Protein AF-A0A3N5Q385-F1 (afdb_monomer)

Secondary structure (DSSP, 8-state):
--PPP---TTHHHHHHHHHHTT-HHHHHHHHHHHHHH-TT-HHHHHHHHHHHHHTT-HHHHHHHHHHHHHH-TT-HHHHHHHHHHHHH-TTHHHHHHHH--S----TTTTTTS-----------------------------S------GGG---STT----------SS---------PPPPPPPP----------PPPP--------HHHHHHHHHHT---HHHHHTSPPPPPTTSGGGG----HHHHHHHHHTT-HHHHHHHHHHHHHH-GGGHHHHHHHHHHHHHHHHHH-

pLDDT: mean 70.04, std 22.21, range [28.84, 96.44]

Structure (mmCIF, N/CA/C/O backbone):
data_AF-A0A3N5Q385-F1
#
_entry.id   AF-A0A3N5Q385-F1
#
loop_
_atom_site.group_PDB
_atom_site.id
_atom_site.type_symbol
_atom_site.label_atom_id
_atom_site.label_alt_id
_atom_site.label_comp_id
_atom_site.label_asym_id
_atom_site.label_entity_id
_atom_site.label_seq_id
_atom_site.pdbx_PDB_ins_code
_atom_site.Cartn_x
_atom_site.Cartn_y
_atom_site.Cartn_z
_atom_site.occupancy
_atom_site.B_iso_or_equiv
_atom_site.auth_seq_id
_atom_site.auth_comp_id
_atom_site.auth_asym_id
_atom_site.auth_atom_id
_atom_site.pdbx_PDB_model_num
ATOM 1 N N . MET A 1 1 ? 23.473 4.553 -39.371 1.00 34.94 1 MET A N 1
ATOM 2 C CA . MET A 1 1 ? 22.610 3.530 -38.744 1.00 34.94 1 MET A CA 1
ATOM 3 C C . MET A 1 1 ? 22.702 3.732 -37.240 1.00 34.94 1 MET A C 1
ATOM 5 O O . MET A 1 1 ? 23.690 3.318 -36.652 1.00 34.94 1 MET A O 1
ATOM 9 N N . ASN A 1 2 ? 21.762 4.471 -36.642 1.00 37.88 2 ASN A N 1
ATOM 10 C CA . ASN A 1 2 ? 21.739 4.663 -35.189 1.00 37.88 2 ASN A CA 1
ATOM 11 C C . ASN A 1 2 ? 21.227 3.372 -34.554 1.00 37.88 2 ASN A C 1
ATOM 13 O O . ASN A 1 2 ? 20.078 2.996 -34.775 1.00 37.88 2 ASN A O 1
ATOM 17 N N . ALA A 1 3 ? 22.099 2.673 -33.830 1.00 41.62 3 ALA A N 1
ATOM 18 C CA . ALA A 1 3 ? 21.702 1.543 -33.008 1.00 41.62 3 ALA A CA 1
ATOM 19 C C . ALA A 1 3 ? 20.692 2.046 -31.969 1.00 41.62 3 ALA A C 1
ATOM 21 O O . ALA A 1 3 ? 20.988 2.989 -31.234 1.00 41.62 3 ALA A O 1
ATOM 22 N N . ALA A 1 4 ? 19.493 1.458 -31.946 1.00 50.66 4 ALA A N 1
ATOM 23 C CA . ALA A 1 4 ? 18.538 1.709 -30.876 1.00 50.66 4 ALA A CA 1
ATOM 24 C C . ALA A 1 4 ? 19.233 1.399 -29.539 1.00 50.66 4 ALA A C 1
ATOM 26 O O . ALA A 1 4 ? 19.932 0.380 -29.458 1.00 50.66 4 ALA A O 1
ATOM 27 N N . PRO A 1 5 ? 19.117 2.269 -28.522 1.00 57.09 5 PRO A N 1
ATOM 28 C CA . PRO A 1 5 ? 19.752 2.017 -27.242 1.00 57.09 5 PRO A CA 1
ATOM 29 C C . PRO A 1 5 ? 19.211 0.694 -26.707 1.00 57.09 5 PRO A C 1
ATOM 31 O O . PRO A 1 5 ? 18.005 0.513 -26.562 1.00 57.09 5 PRO A O 1
ATOM 34 N N . VAL A 1 6 ? 20.103 -0.267 -26.464 1.00 68.50 6 VAL A N 1
ATOM 35 C CA . VAL A 1 6 ? 19.713 -1.525 -25.831 1.00 68.50 6 VAL A CA 1
ATOM 36 C C . VAL A 1 6 ? 19.344 -1.174 -24.402 1.00 68.50 6 VAL A C 1
ATOM 38 O O . VAL A 1 6 ? 20.214 -0.976 -23.554 1.00 68.50 6 VAL A O 1
ATOM 41 N N . VAL A 1 7 ? 18.04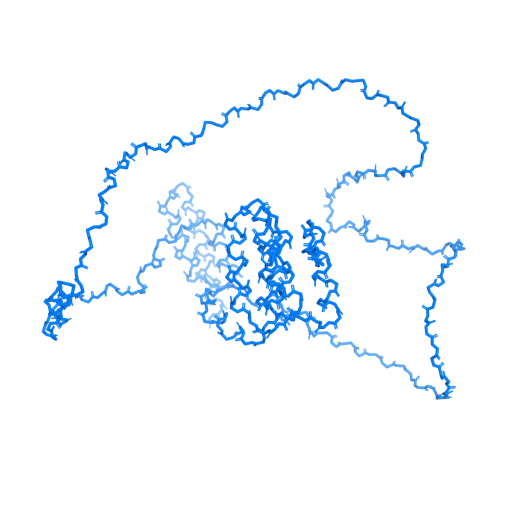7 -1.041 -24.148 1.00 76.44 7 VAL A N 1
ATOM 42 C CA . VAL A 1 7 ? 17.543 -0.824 -22.802 1.00 76.44 7 VAL A CA 1
ATOM 43 C C . VAL A 1 7 ? 17.891 -2.076 -22.013 1.00 76.44 7 VAL A C 1
ATOM 45 O O . VAL A 1 7 ? 17.489 -3.173 -22.377 1.00 76.44 7 VAL A O 1
ATOM 48 N N . THR A 1 8 ? 18.699 -1.929 -20.970 1.00 81.56 8 THR A N 1
ATOM 49 C CA . THR A 1 8 ? 19.065 -2.992 -20.027 1.00 81.56 8 THR A CA 1
ATOM 50 C C . THR A 1 8 ? 18.377 -2.725 -18.693 1.00 81.56 8 THR A C 1
ATOM 52 O O . THR A 1 8 ? 18.104 -1.565 -18.405 1.00 81.56 8 THR A O 1
ATOM 55 N N . PRO A 1 9 ? 18.152 -3.715 -17.804 1.00 84.69 9 PRO A N 1
ATOM 56 C CA . PRO A 1 9 ? 17.464 -3.506 -16.515 1.00 84.69 9 PRO A CA 1
ATOM 57 C C . PRO A 1 9 ? 18.065 -2.410 -15.605 1.00 84.69 9 PRO A C 1
ATOM 59 O O . PRO A 1 9 ? 17.424 -1.942 -14.662 1.00 84.69 9 PRO A O 1
ATOM 62 N N . SE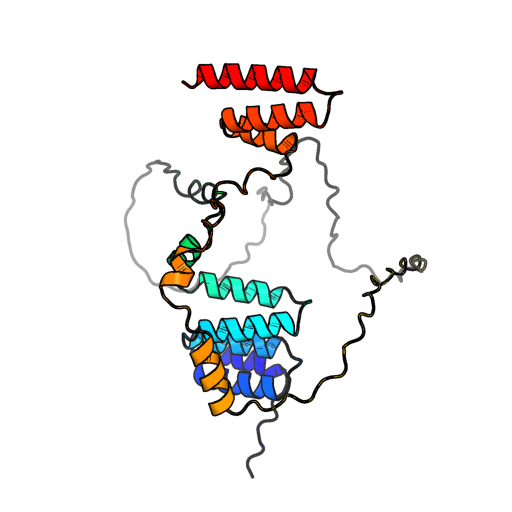R A 1 10 ? 19.285 -1.948 -15.898 1.00 87.81 10 SER A N 1
ATOM 63 C CA . SER A 1 10 ? 19.892 -0.752 -15.304 1.00 87.81 10 SER A CA 1
ATOM 64 C C . SER A 1 10 ? 19.162 0.559 -15.624 1.00 87.81 10 SER A C 1
ATOM 66 O O . SER A 1 10 ? 19.405 1.542 -14.922 1.00 87.81 10 SER A O 1
ATOM 68 N N . PHE A 1 11 ? 18.259 0.580 -16.613 1.00 93.06 11 PHE A N 1
ATOM 69 C CA . PHE A 1 11 ? 17.482 1.756 -17.017 1.00 93.06 11 PHE A CA 1
ATOM 70 C C . PHE A 1 11 ? 16.737 2.384 -15.837 1.00 93.06 11 PHE A C 1
ATOM 72 O O . PHE A 1 11 ? 16.651 3.600 -15.749 1.00 93.06 11 PHE A O 1
ATOM 79 N N . ALA A 1 12 ? 16.254 1.580 -14.881 1.00 92.75 12 ALA A N 1
ATOM 80 C CA . ALA A 1 12 ? 15.559 2.108 -13.708 1.00 92.75 12 ALA A CA 1
ATOM 81 C C . ALA A 1 12 ? 16.478 2.983 -12.844 1.00 92.75 12 ALA A C 1
ATOM 83 O O . ALA A 1 12 ? 16.057 4.017 -12.336 1.00 92.75 12 ALA A O 1
ATOM 84 N N . ARG A 1 13 ? 17.759 2.612 -12.711 1.00 93.56 13 ARG A N 1
ATOM 85 C CA . ARG A 1 13 ? 18.741 3.419 -11.973 1.00 93.56 13 ARG A CA 1
ATOM 86 C C . ARG A 1 13 ? 19.060 4.713 -12.716 1.00 93.56 13 ARG A C 1
ATOM 88 O O . ARG A 1 13 ? 19.235 5.750 -12.088 1.00 93.56 13 ARG A O 1
ATOM 95 N N . GLU A 1 14 ? 19.151 4.640 -14.038 1.00 94.31 14 GLU A N 1
ATOM 96 C CA . GLU A 1 14 ? 19.393 5.803 -14.887 1.00 94.31 14 GLU A CA 1
ATOM 97 C C . GLU A 1 14 ? 18.207 6.775 -14.873 1.00 94.31 14 GLU A C 1
ATOM 99 O O . GLU A 1 14 ? 18.408 7.966 -14.654 1.00 94.31 14 GLU A O 1
ATOM 104 N N . ALA A 1 15 ? 16.976 6.271 -14.970 1.00 94.00 15 ALA A N 1
ATOM 105 C CA . ALA A 1 15 ? 15.759 7.065 -14.829 1.00 94.00 15 ALA A CA 1
ATOM 106 C C . ALA A 1 15 ? 15.712 7.781 -13.469 1.00 94.00 15 ALA A C 1
ATOM 108 O O . ALA A 1 15 ? 15.475 8.984 -13.411 1.00 94.00 15 ALA A O 1
ATOM 109 N N . LEU A 1 16 ? 16.043 7.090 -12.372 1.00 93.50 16 LEU A N 1
ATOM 110 C CA . LEU A 1 16 ? 16.150 7.719 -11.050 1.00 93.50 16 LEU A CA 1
ATOM 111 C C . LEU A 1 16 ? 17.264 8.782 -10.985 1.00 93.50 16 LEU A C 1
ATOM 113 O O . LEU A 1 16 ? 17.095 9.811 -10.332 1.00 93.50 16 LEU A O 1
ATOM 117 N N . ALA A 1 17 ? 18.390 8.572 -11.674 1.00 94.50 17 ALA A N 1
ATOM 118 C CA . ALA A 1 17 ? 19.459 9.567 -11.755 1.00 94.50 17 ALA A CA 1
ATOM 119 C C . ALA A 1 17 ? 19.027 10.822 -12.534 1.00 94.50 17 ALA A C 1
ATOM 121 O O . ALA A 1 17 ? 19.396 11.932 -12.147 1.00 94.50 17 ALA A O 1
ATOM 122 N N . LEU A 1 18 ? 18.228 10.662 -13.594 1.00 94.75 18 LEU A N 1
ATOM 123 C CA . LEU A 1 18 ? 17.618 11.768 -14.338 1.00 94.75 18 LEU A CA 1
ATOM 124 C C . LEU A 1 18 ? 16.618 12.544 -13.467 1.00 94.75 18 LEU A C 1
ATOM 126 O O . LEU A 1 18 ? 16.656 13.775 -13.448 1.00 94.75 18 LEU A O 1
ATOM 130 N N . LEU A 1 19 ? 15.807 11.849 -12.661 1.00 93.81 19 LEU A N 1
ATOM 131 C CA . LEU A 1 19 ? 14.906 12.488 -11.695 1.00 93.81 19 LEU A CA 1
ATOM 132 C C . LEU A 1 19 ? 15.661 13.293 -10.633 1.00 93.81 19 LEU A C 1
ATOM 134 O O . LEU A 1 19 ? 15.267 14.414 -10.326 1.00 93.81 19 LEU A O 1
ATOM 138 N N . GLY A 1 20 ? 16.794 12.787 -10.137 1.00 91.88 20 GLY A N 1
ATOM 139 C CA . GLY A 1 20 ? 17.665 13.532 -9.219 1.00 91.88 20 GLY A CA 1
ATOM 140 C C . GLY A 1 20 ? 18.251 14.820 -9.816 1.00 91.88 20 GLY A C 1
ATOM 141 O O . GLY A 1 20 ? 18.657 15.710 -9.075 1.00 91.88 20 GLY A O 1
ATOM 142 N N . ARG A 1 21 ? 18.268 14.941 -11.150 1.00 95.06 21 ARG A N 1
ATOM 143 C CA . ARG A 1 21 ? 18.680 16.146 -11.890 1.00 95.06 21 ARG A CA 1
ATOM 144 C C . ARG A 1 21 ? 17.499 17.048 -12.274 1.00 95.06 21 ARG A C 1
ATOM 146 O O . ARG A 1 21 ? 17.706 18.038 -12.967 1.00 95.06 21 ARG A O 1
ATOM 153 N N . GLY A 1 22 ? 16.274 16.700 -11.872 1.00 92.94 22 GLY A N 1
ATOM 154 C CA . GLY A 1 22 ? 15.046 17.411 -12.246 1.00 92.94 22 GLY A CA 1
ATOM 155 C C . GLY A 1 22 ? 14.575 17.151 -13.682 1.00 92.94 22 GLY A C 1
ATOM 156 O O . GLY A 1 22 ? 13.664 17.817 -14.161 1.00 92.94 22 GLY A O 1
ATOM 157 N N . GLN A 1 23 ? 15.173 16.189 -14.388 1.00 94.62 23 GLN A N 1
ATOM 158 C CA . GLN A 1 23 ? 14.836 15.868 -15.774 1.00 94.62 23 GLN A CA 1
ATOM 159 C C . GLN A 1 23 ? 13.740 14.792 -15.822 1.00 94.62 23 GLN A C 1
ATOM 161 O O . GLN A 1 23 ? 14.008 13.627 -16.113 1.00 94.62 23 GLN A O 1
ATOM 166 N N . ALA A 1 24 ? 12.503 15.181 -15.507 1.00 93.56 24 ALA A N 1
ATOM 167 C CA . ALA A 1 24 ? 11.389 14.243 -15.353 1.00 93.56 24 ALA A CA 1
ATOM 168 C C . ALA A 1 24 ? 10.867 13.656 -16.679 1.00 93.56 24 ALA A C 1
ATOM 170 O O . ALA A 1 24 ? 10.622 12.455 -16.756 1.00 93.56 24 ALA A O 1
ATOM 171 N N . GLU A 1 25 ? 10.788 14.457 -17.742 1.00 95.00 25 GLU A N 1
ATOM 172 C CA . GLU A 1 25 ? 10.374 14.009 -19.084 1.00 95.00 25 GLU A CA 1
ATOM 173 C C . GLU A 1 25 ? 11.255 12.887 -19.676 1.00 95.00 25 GLU A C 1
ATOM 175 O O . GLU A 1 25 ? 10.736 11.821 -20.019 1.00 95.00 25 GLU A O 1
ATOM 180 N N . PRO A 1 26 ? 12.594 13.033 -19.767 1.00 94.69 26 PRO A N 1
ATOM 181 C CA . PRO A 1 26 ? 13.432 11.955 -20.292 1.00 94.69 26 PRO A CA 1
ATOM 182 C C . PRO A 1 26 ? 13.459 10.736 -19.360 1.00 94.69 26 PRO A C 1
ATOM 184 O O . PRO A 1 26 ? 13.561 9.607 -19.838 1.00 94.69 26 PRO A O 1
ATOM 187 N N . ALA A 1 27 ? 13.318 10.934 -18.042 1.00 94.50 27 ALA A N 1
ATOM 188 C CA . ALA A 1 27 ? 13.176 9.827 -17.101 1.00 94.50 27 ALA A CA 1
ATOM 189 C C . ALA A 1 27 ? 11.897 9.017 -17.365 1.00 94.50 27 ALA A C 1
ATOM 191 O O . ALA A 1 27 ? 11.942 7.786 -17.331 1.00 94.50 27 ALA A O 1
ATOM 192 N N . LEU A 1 28 ? 10.783 9.692 -17.672 1.00 95.44 28 LEU A N 1
ATOM 193 C CA . LEU A 1 28 ? 9.514 9.058 -18.022 1.00 95.44 28 LEU A CA 1
ATOM 194 C C . LEU A 1 28 ? 9.650 8.216 -19.292 1.00 95.44 28 LEU A C 1
ATOM 196 O O . LEU A 1 28 ? 9.249 7.053 -19.298 1.00 95.44 28 LEU A O 1
ATOM 200 N N . GLN A 1 29 ? 10.242 8.780 -20.347 1.00 94.50 29 GLN A N 1
ATOM 201 C CA . GLN A 1 29 ? 10.435 8.082 -21.621 1.00 94.50 29 GLN A CA 1
ATOM 202 C C . GLN A 1 29 ? 11.278 6.815 -21.442 1.00 94.50 29 GLN A C 1
ATOM 204 O O . GLN A 1 29 ? 10.856 5.732 -21.851 1.00 94.50 29 GLN A O 1
ATOM 209 N N . LEU A 1 30 ? 12.415 6.937 -20.750 1.00 93.88 30 LEU A N 1
ATOM 210 C CA . LEU A 1 30 ? 13.314 5.818 -20.477 1.00 93.88 30 LEU A CA 1
ATOM 211 C C . LEU A 1 30 ? 12.640 4.740 -19.614 1.00 93.88 30 LEU A C 1
ATOM 213 O O . LEU A 1 30 ? 12.763 3.545 -19.891 1.00 93.88 30 LEU A O 1
ATOM 217 N N . ALA A 1 31 ? 11.903 5.144 -18.576 1.00 94.19 31 ALA A N 1
ATOM 218 C CA . ALA A 1 31 ? 11.187 4.210 -17.714 1.00 94.19 31 ALA A CA 1
ATOM 219 C C . ALA A 1 31 ? 10.042 3.505 -18.458 1.00 94.19 31 ALA A C 1
ATOM 221 O O . ALA A 1 31 ? 9.857 2.299 -18.293 1.00 94.19 31 ALA A O 1
ATOM 222 N N . ALA A 1 32 ? 9.301 4.219 -19.309 1.00 94.81 32 ALA A N 1
ATOM 223 C CA . ALA A 1 32 ? 8.201 3.662 -20.090 1.00 94.81 32 ALA A CA 1
ATOM 224 C C . ALA A 1 32 ? 8.702 2.664 -21.144 1.00 94.81 32 ALA A C 1
ATOM 226 O O . ALA A 1 32 ? 8.120 1.590 -21.307 1.00 94.81 32 ALA A O 1
ATOM 227 N N . GLU A 1 33 ? 9.794 2.984 -21.839 1.00 94.56 33 GLU A N 1
ATOM 228 C CA . GLU A 1 33 ? 10.449 2.066 -22.773 1.00 94.56 33 GLU A CA 1
ATOM 229 C C . GLU A 1 33 ? 11.002 0.829 -22.049 1.00 94.56 33 GLU A C 1
ATOM 231 O O . GLU A 1 33 ? 10.801 -0.308 -22.489 1.00 94.56 33 GLU A O 1
ATOM 236 N N . GLY A 1 34 ? 11.620 1.029 -20.885 1.00 93.25 34 GLY A N 1
ATOM 237 C CA . GLY A 1 34 ? 12.146 -0.059 -20.072 1.00 93.25 34 GLY A CA 1
ATOM 238 C C . GLY A 1 34 ? 11.071 -0.982 -19.506 1.00 93.25 34 GLY A C 1
ATOM 239 O O . GLY A 1 34 ? 11.271 -2.193 -19.492 1.00 93.25 34 GLY A O 1
ATOM 240 N N . VAL A 1 35 ? 9.904 -0.465 -19.114 1.00 93.88 35 VAL A N 1
ATOM 241 C CA . VAL A 1 35 ? 8.763 -1.285 -18.662 1.00 93.88 35 VAL A CA 1
ATOM 242 C C . VAL A 1 35 ? 8.141 -2.067 -19.821 1.00 93.88 35 VAL A C 1
ATOM 244 O O . VAL A 1 35 ? 7.772 -3.228 -19.640 1.00 93.88 35 VAL A O 1
ATOM 247 N N . LYS A 1 36 ? 8.071 -1.479 -21.025 1.00 94.00 36 LYS A N 1
ATOM 248 C CA . LYS A 1 36 ? 7.635 -2.192 -22.240 1.00 94.00 36 LYS A CA 1
ATOM 249 C C . LYS A 1 36 ? 8.577 -3.346 -22.586 1.00 94.00 36 LYS A C 1
ATOM 251 O O . LYS A 1 36 ? 8.112 -4.424 -22.946 1.00 94.00 36 LYS A O 1
ATOM 256 N N . THR A 1 37 ? 9.883 -3.123 -22.449 1.00 92.94 37 THR A N 1
ATOM 257 C CA . THR A 1 37 ? 10.923 -4.111 -22.777 1.00 92.94 37 THR A CA 1
ATOM 258 C C . THR A 1 37 ? 11.081 -5.171 -21.682 1.00 92.94 37 THR A C 1
ATOM 260 O O . THR A 1 37 ? 11.287 -6.346 -21.982 1.00 92.94 37 THR A O 1
ATOM 263 N N . TYR A 1 38 ? 10.908 -4.792 -20.410 1.00 91.75 38 TYR A N 1
ATOM 264 C CA . TYR A 1 38 ? 11.002 -5.676 -19.243 1.00 91.75 38 TYR A CA 1
ATOM 265 C C . TYR A 1 38 ? 9.749 -5.610 -18.354 1.00 91.75 38 TYR A C 1
ATOM 267 O O . TYR A 1 38 ? 9.800 -5.087 -17.234 1.00 91.75 38 TYR A O 1
ATOM 275 N N . PRO A 1 39 ? 8.623 -6.219 -18.775 1.00 92.38 39 PRO A N 1
ATOM 276 C CA . PRO A 1 39 ? 7.371 -6.160 -18.018 1.00 92.38 39 PRO A CA 1
ATOM 277 C C . PRO A 1 39 ? 7.419 -6.848 -16.649 1.00 92.38 39 PRO A C 1
ATOM 279 O O . PRO A 1 39 ? 6.538 -6.612 -15.823 1.00 92.38 39 PRO A O 1
ATOM 282 N N . SER A 1 40 ? 8.410 -7.711 -16.409 1.00 90.69 40 SER A N 1
ATOM 283 C CA . SER A 1 40 ? 8.631 -8.433 -15.150 1.00 90.69 40 SER A CA 1
ATOM 284 C C . SER A 1 40 ? 9.569 -7.706 -14.182 1.00 90.69 40 SER A C 1
ATOM 286 O O . SER A 1 40 ? 9.860 -8.224 -13.104 1.00 90.69 40 SER A O 1
ATOM 288 N N . TYR A 1 41 ? 10.053 -6.513 -14.532 1.00 92.38 41 TYR A N 1
ATOM 289 C CA . TYR A 1 41 ? 11.021 -5.798 -13.715 1.00 92.38 41 TYR A CA 1
ATOM 290 C C . TYR A 1 41 ? 10.362 -4.734 -12.835 1.00 92.38 41 TYR A C 1
ATOM 292 O O . TYR A 1 41 ? 10.034 -3.639 -13.289 1.00 92.38 41 TYR A O 1
ATOM 300 N N . LEU A 1 42 ? 10.224 -5.041 -11.542 1.00 92.81 42 LEU A N 1
ATOM 301 C CA . LEU A 1 42 ? 9.589 -4.167 -10.550 1.00 92.81 42 LEU A CA 1
ATOM 302 C C . LEU A 1 42 ? 10.216 -2.764 -10.482 1.00 92.81 42 LEU A C 1
ATOM 304 O O . LEU A 1 42 ? 9.496 -1.770 -10.401 1.00 92.81 42 LEU A O 1
ATOM 308 N N . GLY A 1 43 ? 11.549 -2.675 -10.547 1.00 92.00 43 GLY A N 1
ATOM 309 C CA . GLY A 1 43 ? 12.264 -1.396 -10.493 1.00 92.00 43 GLY A CA 1
ATOM 310 C C . GLY A 1 43 ? 11.856 -0.434 -11.613 1.00 92.00 43 GLY A C 1
ATOM 311 O O . GLY A 1 43 ? 11.837 0.775 -11.398 1.00 92.00 43 GLY A O 1
ATOM 312 N N . GLY A 1 44 ? 11.452 -0.966 -12.770 1.00 93.94 44 GLY A N 1
ATOM 313 C CA . GLY A 1 44 ? 10.926 -0.176 -13.881 1.00 93.94 44 GLY A CA 1
ATOM 314 C C . GLY A 1 44 ? 9.611 0.520 -13.546 1.00 93.94 44 GLY A C 1
ATOM 315 O O . GLY A 1 44 ? 9.471 1.710 -13.802 1.00 93.94 44 GLY A O 1
ATOM 316 N N . TYR A 1 45 ? 8.675 -0.191 -12.912 1.00 95.50 45 TYR A N 1
ATOM 317 C CA . TYR A 1 45 ? 7.383 0.381 -12.518 1.00 95.50 45 TYR A CA 1
ATOM 318 C C . TYR A 1 45 ? 7.531 1.432 -11.418 1.00 95.50 45 TYR A C 1
ATOM 320 O O . TYR A 1 45 ? 6.830 2.439 -11.440 1.00 95.50 45 TYR A O 1
ATOM 328 N N . ILE A 1 46 ? 8.460 1.224 -10.478 1.00 94.56 46 ILE A N 1
ATOM 329 C CA . ILE A 1 46 ? 8.759 2.214 -9.433 1.00 94.56 46 ILE A CA 1
ATOM 330 C C . ILE A 1 46 ? 9.342 3.483 -10.064 1.00 94.56 46 ILE A C 1
ATOM 332 O O . ILE A 1 46 ? 8.843 4.571 -9.799 1.00 94.56 46 ILE A O 1
ATOM 336 N N . ALA A 1 47 ? 10.340 3.347 -10.944 1.00 94.75 47 ALA A N 1
ATOM 337 C CA . ALA A 1 47 ? 10.929 4.488 -11.643 1.00 94.75 47 ALA A CA 1
ATOM 338 C C . ALA A 1 47 ? 9.905 5.226 -12.528 1.00 94.75 47 ALA A C 1
ATOM 340 O O . ALA A 1 47 ? 9.919 6.452 -12.586 1.00 94.75 47 ALA A O 1
ATOM 341 N N . LEU A 1 48 ? 8.991 4.492 -13.173 1.00 95.69 48 LEU A N 1
ATOM 342 C CA . LEU A 1 48 ? 7.918 5.066 -13.986 1.00 95.69 48 LEU A CA 1
ATOM 343 C C . LEU A 1 48 ? 6.916 5.860 -13.136 1.00 95.69 48 LEU A C 1
ATOM 345 O O . LEU A 1 48 ? 6.566 6.983 -13.489 1.00 95.69 48 LEU A O 1
ATOM 349 N N . ALA A 1 49 ? 6.478 5.302 -12.005 1.00 95.62 49 ALA A N 1
ATOM 350 C CA . ALA A 1 49 ? 5.588 5.995 -11.076 1.00 95.62 49 ALA A CA 1
ATOM 351 C C . ALA A 1 49 ? 6.242 7.256 -10.491 1.00 95.62 49 ALA A C 1
ATOM 353 O O . ALA A 1 49 ? 5.596 8.297 -10.388 1.00 95.62 49 ALA A O 1
ATOM 354 N N . ASP A 1 50 ? 7.531 7.185 -10.159 1.00 93.88 50 ASP A N 1
ATOM 355 C CA . ASP A 1 50 ? 8.295 8.326 -9.657 1.00 93.88 50 ASP A CA 1
ATOM 356 C C . ASP A 1 50 ? 8.446 9.432 -10.708 1.00 93.88 50 ASP A C 1
ATOM 358 O O . ASP A 1 50 ? 8.376 10.613 -10.369 1.00 93.88 50 ASP A O 1
ATOM 362 N N . ALA A 1 51 ? 8.597 9.065 -11.983 1.00 95.44 51 ALA A N 1
ATOM 363 C CA . ALA A 1 51 ? 8.649 10.025 -13.079 1.00 95.44 51 ALA A CA 1
ATOM 364 C C . ALA A 1 51 ? 7.307 10.742 -13.286 1.00 95.44 51 ALA A C 1
ATOM 366 O O . ALA A 1 51 ? 7.286 11.968 -13.384 1.00 95.44 51 ALA A O 1
ATOM 367 N N . TYR A 1 52 ? 6.183 10.014 -13.259 1.00 95.38 52 TYR A N 1
ATOM 368 C CA . TYR A 1 52 ? 4.849 10.628 -13.294 1.00 95.38 52 TYR A CA 1
ATOM 369 C C . TYR A 1 52 ? 4.604 11.552 -12.098 1.00 95.38 52 TYR A C 1
ATOM 371 O O . TYR A 1 52 ? 4.107 12.666 -12.266 1.00 95.38 52 TYR A O 1
ATOM 379 N N . ALA A 1 53 ? 5.009 11.133 -10.898 1.00 93.44 53 ALA A N 1
ATOM 380 C CA . ALA A 1 53 ? 4.891 11.959 -9.703 1.00 93.44 53 ALA A CA 1
ATOM 381 C C . ALA A 1 53 ? 5.728 13.246 -9.801 1.00 93.44 53 ALA A C 1
ATOM 383 O O . ALA A 1 53 ? 5.256 14.308 -9.400 1.00 93.44 53 ALA A O 1
ATOM 384 N N . ALA A 1 54 ? 6.936 13.174 -10.370 1.00 92.25 54 ALA A N 1
ATOM 385 C CA . ALA A 1 54 ? 7.797 14.338 -10.580 1.00 92.25 54 ALA A CA 1
ATOM 386 C C . ALA A 1 54 ? 7.220 15.345 -11.592 1.00 92.25 54 ALA A C 1
ATOM 388 O O . ALA A 1 54 ? 7.484 16.539 -11.472 1.00 92.25 54 ALA A O 1
ATOM 389 N N . LEU A 1 55 ? 6.409 14.883 -12.549 1.00 92.56 55 LEU A N 1
ATOM 390 C CA . LEU A 1 55 ? 5.668 15.735 -13.489 1.00 92.56 55 LEU A CA 1
ATOM 391 C C . LEU A 1 55 ? 4.368 16.309 -12.895 1.00 92.56 55 LEU A C 1
ATOM 393 O O . LEU A 1 55 ? 3.697 17.109 -13.540 1.00 92.56 55 LEU A O 1
ATOM 397 N N . GLY A 1 56 ? 3.997 15.916 -11.673 1.00 90.44 56 GLY A N 1
ATOM 398 C CA . GLY A 1 56 ? 2.742 16.316 -11.031 1.00 90.44 56 GLY A CA 1
ATOM 399 C C . GLY A 1 56 ? 1.537 15.447 -11.406 1.00 90.44 56 GLY A C 1
ATOM 400 O O . GLY A 1 56 ? 0.445 15.667 -10.888 1.00 90.44 56 GLY A O 1
ATOM 401 N N . HIS A 1 57 ? 1.725 14.419 -12.237 1.00 93.25 57 HIS A N 1
ATOM 402 C CA . HIS A 1 57 ? 0.699 13.440 -12.606 1.00 93.25 57 HIS A CA 1
ATOM 403 C C . HIS A 1 57 ? 0.572 12.353 -11.528 1.00 93.25 57 HIS A C 1
ATOM 405 O O . HIS A 1 57 ? 0.922 11.185 -11.711 1.00 93.25 57 HIS A O 1
ATOM 411 N N . THR A 1 58 ? 0.108 12.751 -10.345 1.00 90.25 58 THR A N 1
ATOM 412 C CA . THR A 1 58 ? 0.032 11.875 -9.167 1.00 90.25 58 THR A CA 1
ATOM 413 C C . THR A 1 58 ? -0.993 10.755 -9.324 1.00 90.25 58 THR A C 1
ATOM 415 O O . THR A 1 58 ? -0.757 9.645 -8.840 1.00 90.25 58 THR A O 1
ATOM 418 N N . ASP A 1 59 ? -2.089 11.005 -10.037 1.00 90.31 59 ASP A N 1
ATOM 419 C CA . ASP A 1 59 ? -3.107 9.994 -10.327 1.00 90.31 59 ASP A CA 1
ATOM 420 C C . ASP A 1 59 ? -2.526 8.864 -11.185 1.00 90.31 59 ASP A C 1
ATOM 422 O O . ASP A 1 59 ? -2.612 7.693 -10.801 1.00 90.31 59 ASP A O 1
ATOM 426 N N . ASP A 1 60 ? -1.821 9.204 -12.265 1.00 93.94 60 ASP A N 1
ATOM 427 C CA . ASP A 1 60 ? -1.156 8.229 -13.137 1.00 93.94 60 ASP A CA 1
ATOM 428 C C . ASP A 1 60 ? -0.097 7.426 -12.377 1.00 93.94 60 ASP A C 1
ATOM 430 O O . ASP A 1 60 ? -0.058 6.195 -12.462 1.00 93.94 60 ASP A O 1
ATOM 434 N N . ALA A 1 61 ? 0.699 8.088 -11.530 1.00 94.69 61 ALA A N 1
ATOM 435 C CA . ALA A 1 61 ? 1.659 7.409 -10.664 1.00 94.69 61 ALA A CA 1
ATOM 436 C C . ALA A 1 61 ? 0.982 6.364 -9.756 1.00 94.69 61 ALA A C 1
ATOM 438 O O . ALA A 1 61 ? 1.503 5.259 -9.568 1.00 94.69 61 ALA A O 1
ATOM 439 N N . THR A 1 62 ? -0.206 6.664 -9.218 1.00 93.06 62 THR A N 1
ATOM 440 C CA . THR A 1 62 ? -0.947 5.705 -8.384 1.00 93.06 62 THR A CA 1
ATOM 441 C C . THR A 1 62 ? -1.499 4.530 -9.185 1.00 93.06 62 THR A C 1
ATOM 443 O O . THR A 1 62 ? -1.499 3.406 -8.676 1.00 93.06 62 THR A O 1
ATOM 446 N N . ILE A 1 63 ? -1.929 4.754 -10.432 1.00 94.81 63 ILE A N 1
ATOM 447 C CA . ILE A 1 63 ? -2.394 3.696 -11.336 1.00 94.81 63 ILE A CA 1
ATOM 448 C C . ILE A 1 63 ? -1.255 2.713 -11.603 1.00 94.81 63 ILE A C 1
ATOM 450 O O . ILE A 1 63 ? -1.436 1.509 -11.404 1.00 94.81 63 ILE A O 1
ATOM 454 N N . ILE A 1 64 ? -0.069 3.222 -11.950 1.00 95.25 64 ILE A N 1
ATOM 455 C CA . ILE A 1 64 ? 1.117 2.396 -12.207 1.00 95.25 64 ILE A CA 1
ATOM 456 C C . ILE A 1 64 ? 1.519 1.592 -10.963 1.00 95.25 64 ILE A C 1
ATOM 458 O O . ILE A 1 64 ? 1.832 0.406 -11.069 1.00 95.25 64 ILE A O 1
ATOM 462 N N . LEU A 1 65 ? 1.456 2.181 -9.765 1.00 93.69 65 LEU A N 1
ATOM 463 C CA . LEU A 1 65 ? 1.756 1.452 -8.525 1.00 93.69 65 LEU A CA 1
ATOM 464 C C . LEU A 1 65 ? 0.709 0.385 -8.190 1.00 93.69 65 LEU A C 1
ATOM 466 O O . LEU A 1 65 ? 1.073 -0.699 -7.742 1.00 93.69 65 LEU A O 1
ATOM 470 N N . ASN A 1 66 ? -0.578 0.648 -8.425 1.00 93.25 66 ASN A N 1
ATOM 471 C CA . ASN A 1 66 ? -1.622 -0.365 -8.242 1.00 93.25 66 ASN A CA 1
ATOM 472 C C . ASN A 1 66 ? -1.451 -1.522 -9.238 1.00 93.25 66 ASN A C 1
ATOM 474 O O . ASN A 1 66 ? -1.693 -2.680 -8.898 1.00 93.25 66 ASN A O 1
ATOM 478 N N . GLU A 1 67 ? -1.021 -1.228 -10.465 1.00 93.06 67 GLU A N 1
ATOM 479 C CA . GLU A 1 67 ? -0.674 -2.257 -11.439 1.00 93.06 67 GLU A CA 1
ATOM 480 C C . GLU A 1 67 ? 0.543 -3.074 -10.981 1.00 93.06 67 GLU A C 1
ATOM 482 O O . GLU A 1 67 ? 0.506 -4.307 -11.008 1.00 93.06 67 GLU A O 1
ATOM 487 N N . ALA A 1 68 ? 1.592 -2.408 -10.495 1.00 93.81 68 ALA A N 1
ATOM 488 C CA . ALA A 1 68 ? 2.773 -3.066 -9.954 1.00 93.81 68 ALA A CA 1
ATOM 489 C C . ALA A 1 68 ? 2.430 -3.964 -8.755 1.00 93.81 68 ALA A C 1
ATOM 491 O O . ALA A 1 68 ? 2.931 -5.077 -8.674 1.00 93.81 68 ALA A O 1
ATOM 492 N N . GLU A 1 69 ? 1.528 -3.547 -7.865 1.00 92.38 69 GLU A N 1
ATOM 493 C CA . GLU A 1 69 ? 1.080 -4.349 -6.716 1.00 92.38 69 GLU A CA 1
ATOM 494 C C . GLU A 1 69 ? 0.375 -5.640 -7.167 1.00 92.38 69 GLU A C 1
ATOM 496 O O . GLU A 1 69 ? 0.615 -6.712 -6.612 1.00 92.38 69 GLU A O 1
ATOM 501 N N . ARG A 1 70 ? -0.434 -5.567 -8.233 1.00 91.38 70 ARG A N 1
ATOM 502 C CA . ARG A 1 70 ? -1.087 -6.747 -8.827 1.00 91.38 70 ARG A CA 1
ATOM 503 C C . ARG A 1 70 ? -0.088 -7.700 -9.481 1.00 91.38 70 ARG A C 1
ATOM 505 O O . ARG A 1 70 ? -0.264 -8.912 -9.392 1.00 91.38 70 ARG A O 1
ATOM 512 N N . ARG A 1 71 ? 0.935 -7.164 -10.154 1.00 90.88 71 ARG A N 1
ATOM 513 C CA . ARG A 1 71 ? 1.968 -7.953 -10.849 1.00 90.88 71 ARG A CA 1
ATOM 514 C C . ARG A 1 71 ? 3.025 -8.517 -9.897 1.00 90.88 71 ARG A C 1
ATOM 516 O O . ARG A 1 71 ? 3.560 -9.592 -10.157 1.00 90.88 71 ARG A O 1
ATOM 523 N N . PHE A 1 72 ? 3.294 -7.825 -8.791 1.00 92.56 72 PHE A N 1
ATOM 524 C CA . PHE A 1 72 ? 4.345 -8.140 -7.824 1.00 92.56 72 PHE A CA 1
ATOM 525 C C . PHE A 1 72 ? 3.798 -8.234 -6.383 1.00 92.56 72 PHE A C 1
ATOM 527 O O . PHE A 1 72 ? 4.233 -7.466 -5.519 1.00 92.56 72 PHE A O 1
ATOM 534 N N . PRO A 1 73 ? 2.897 -9.192 -6.069 1.00 88.06 73 PRO A N 1
ATOM 535 C CA . PRO A 1 73 ? 2.200 -9.233 -4.775 1.00 88.06 73 PRO A CA 1
ATOM 536 C C . PRO A 1 73 ? 3.121 -9.426 -3.566 1.00 88.06 73 PRO A C 1
ATOM 538 O O . PRO A 1 73 ? 2.777 -9.071 -2.443 1.00 88.06 73 PRO A O 1
ATOM 541 N N . THR A 1 74 ? 4.299 -10.011 -3.778 1.00 88.31 74 THR A N 1
ATOM 542 C CA . THR A 1 74 ? 5.259 -10.335 -2.717 1.00 88.31 74 THR A CA 1
ATOM 543 C C . THR A 1 74 ? 6.055 -9.125 -2.232 1.00 88.31 74 THR A C 1
ATOM 545 O O . THR A 1 74 ? 6.724 -9.208 -1.205 1.00 88.31 74 THR A O 1
ATOM 548 N N . PHE A 1 75 ? 6.025 -8.005 -2.959 1.00 85.81 75 PHE A N 1
ATOM 549 C CA . PHE A 1 75 ? 6.921 -6.880 -2.717 1.00 85.81 75 PHE A CA 1
ATOM 550 C C . PHE A 1 75 ? 6.191 -5.708 -2.052 1.00 85.81 75 PHE A C 1
ATOM 552 O O . PHE A 1 75 ? 5.611 -4.844 -2.708 1.00 85.81 75 PHE A O 1
ATOM 559 N N . SER A 1 76 ? 6.308 -5.625 -0.723 1.00 83.25 76 SER A N 1
ATOM 560 C CA . SER A 1 76 ? 5.735 -4.543 0.097 1.00 83.25 76 SER A CA 1
ATOM 561 C C . SER A 1 76 ? 6.287 -3.147 -0.225 1.00 83.25 76 SER A C 1
ATOM 563 O O . SER A 1 76 ? 5.669 -2.142 0.129 1.00 83.25 76 SER A O 1
ATOM 565 N N . ILE A 1 77 ? 7.416 -3.065 -0.940 1.00 86.69 77 ILE A N 1
ATOM 566 C CA . ILE A 1 77 ? 8.013 -1.801 -1.387 1.00 86.69 77 ILE A CA 1
ATOM 567 C C . ILE A 1 77 ? 7.049 -0.977 -2.256 1.00 86.69 77 ILE A C 1
ATOM 569 O O . ILE A 1 77 ? 7.058 0.249 -2.176 1.00 86.69 77 ILE A O 1
ATOM 573 N N . VAL A 1 78 ? 6.170 -1.627 -3.029 1.00 89.25 78 VAL A N 1
ATOM 574 C CA . VAL A 1 78 ? 5.169 -0.941 -3.866 1.00 89.25 78 VAL A CA 1
ATOM 575 C C . VAL A 1 78 ? 4.124 -0.242 -2.999 1.00 89.25 78 VAL A C 1
ATOM 577 O O . VAL A 1 78 ? 3.805 0.928 -3.220 1.00 89.25 78 VAL A O 1
ATOM 580 N N . ALA A 1 79 ? 3.641 -0.932 -1.963 1.00 86.88 79 ALA A N 1
ATOM 581 C CA . ALA A 1 79 ? 2.690 -0.375 -1.009 1.00 86.88 79 ALA A CA 1
ATOM 582 C C . ALA A 1 79 ? 3.302 0.797 -0.226 1.00 86.88 79 ALA A C 1
ATOM 584 O O . ALA A 1 79 ? 2.659 1.841 -0.087 1.00 86.88 79 ALA A O 1
ATOM 585 N N . LEU A 1 80 ? 4.562 0.656 0.208 1.00 88.44 80 LEU A N 1
ATOM 586 C CA . LEU A 1 80 ? 5.309 1.728 0.868 1.00 88.44 80 LEU A CA 1
ATOM 587 C C . LEU A 1 80 ? 5.439 2.953 -0.042 1.00 88.44 80 LEU A C 1
ATOM 589 O O . LEU A 1 80 ? 5.164 4.075 0.384 1.00 88.44 80 LEU A O 1
ATOM 593 N N . ARG A 1 81 ? 5.817 2.751 -1.309 1.00 89.38 81 ARG A N 1
ATOM 594 C CA . ARG A 1 81 ? 5.991 3.860 -2.250 1.00 89.38 81 ARG A CA 1
ATOM 595 C C . ARG A 1 81 ? 4.680 4.600 -2.510 1.00 89.38 81 ARG A C 1
ATOM 597 O O . ARG A 1 81 ? 4.655 5.828 -2.501 1.00 89.38 81 ARG A O 1
ATOM 604 N N . ARG A 1 82 ? 3.568 3.871 -2.635 1.00 89.56 82 ARG A N 1
ATOM 605 C CA . ARG A 1 82 ? 2.226 4.458 -2.777 1.00 89.56 82 ARG A CA 1
ATOM 606 C C . ARG A 1 82 ? 1.838 5.309 -1.569 1.00 89.56 82 ARG A C 1
ATOM 608 O O . ARG A 1 82 ? 1.259 6.380 -1.740 1.00 89.56 82 ARG A O 1
ATOM 615 N N . GLN A 1 83 ? 2.141 4.848 -0.356 1.00 87.69 83 GLN A N 1
ATOM 616 C CA . GLN A 1 83 ? 1.878 5.620 0.859 1.00 87.69 83 GLN A CA 1
ATOM 617 C C . GLN A 1 83 ? 2.673 6.934 0.868 1.00 87.69 83 GLN A C 1
ATOM 619 O O . GLN A 1 83 ? 2.104 7.977 1.180 1.00 87.69 83 GLN A O 1
ATOM 624 N N . GLN A 1 84 ? 3.943 6.900 0.452 1.00 87.69 84 GLN A N 1
ATOM 625 C CA . GLN A 1 84 ? 4.790 8.095 0.360 1.00 87.69 84 GLN A CA 1
ATOM 626 C C . GLN A 1 84 ? 4.237 9.133 -0.628 1.00 87.69 84 GLN A C 1
ATOM 628 O O . GLN A 1 84 ? 4.182 10.319 -0.298 1.00 87.69 84 GLN A O 1
ATOM 633 N N . LEU A 1 85 ? 3.767 8.700 -1.805 1.00 84.50 85 LEU A N 1
ATOM 634 C CA . LEU A 1 85 ? 3.148 9.611 -2.777 1.00 84.50 85 LEU A CA 1
ATOM 635 C C . LEU A 1 85 ? 1.896 10.290 -2.210 1.00 84.50 85 LEU A C 1
ATOM 637 O O . LEU A 1 85 ? 1.720 11.492 -2.387 1.00 84.50 85 LEU A O 1
ATOM 641 N N . ARG A 1 86 ? 1.068 9.553 -1.460 1.00 80.81 86 ARG A N 1
ATOM 642 C CA . ARG A 1 86 ? -0.130 10.110 -0.810 1.00 80.81 86 ARG A CA 1
ATOM 643 C C . ARG A 1 86 ? 0.198 11.161 0.249 1.00 80.81 86 ARG A C 1
ATOM 645 O O . ARG A 1 86 ? -0.538 12.133 0.362 1.00 80.81 86 ARG A O 1
ATOM 652 N N . SER A 1 87 ? 1.281 10.979 1.007 1.00 72.50 87 SER A N 1
ATOM 653 C CA . SER A 1 87 ? 1.725 11.961 2.007 1.00 72.50 87 SER A CA 1
ATOM 654 C C . SER A 1 87 ? 2.394 13.200 1.405 1.00 72.50 8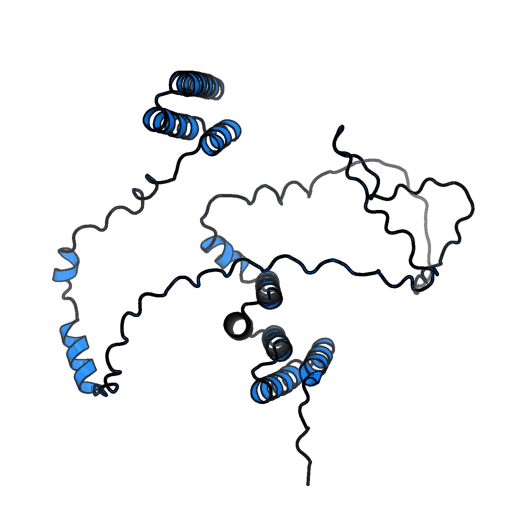7 SER A C 1
ATOM 656 O O . SER A 1 87 ? 2.451 14.231 2.063 1.00 72.50 87 SER A O 1
ATOM 658 N N . SER A 1 88 ? 2.904 13.114 0.170 1.00 65.00 88 SER A N 1
ATOM 659 C CA . SER A 1 88 ? 3.614 14.219 -0.489 1.00 65.00 88 SER A CA 1
ATOM 660 C C . SER A 1 88 ? 2.689 15.191 -1.231 1.00 65.00 88 SER A C 1
ATOM 662 O O . SER A 1 88 ? 3.132 16.277 -1.600 1.00 65.00 88 SER A O 1
ATOM 664 N N . THR A 1 89 ? 1.425 14.832 -1.473 1.00 57.72 89 THR A N 1
ATOM 665 C CA . THR A 1 89 ? 0.451 15.709 -2.140 1.00 57.72 89 THR A CA 1
ATOM 666 C C . THR A 1 89 ? -0.309 16.557 -1.111 1.00 57.72 89 THR A C 1
ATOM 668 O O . THR A 1 89 ? -1.095 15.987 -0.350 1.00 57.72 89 THR A O 1
ATOM 671 N N . PRO A 1 90 ? -0.163 17.899 -1.096 1.00 50.00 90 PRO A N 1
ATOM 672 C CA . PRO A 1 90 ? -0.849 18.765 -0.128 1.00 50.00 90 PRO A CA 1
ATOM 673 C C . PRO A 1 90 ? -2.382 18.769 -0.277 1.00 50.00 90 PRO A C 1
ATOM 675 O O . PRO A 1 90 ? -3.084 19.172 0.643 1.00 50.00 90 PRO A O 1
ATOM 678 N N . PHE A 1 91 ? -2.913 18.276 -1.401 1.00 43.56 91 PHE A N 1
ATOM 679 C CA . PHE A 1 91 ? -4.348 18.272 -1.705 1.00 43.56 91 PHE A CA 1
ATOM 680 C C . PHE A 1 91 ? -5.135 17.108 -1.064 1.00 43.56 91 PHE A C 1
ATOM 682 O O . PHE A 1 91 ? -6.361 17.121 -1.039 1.00 43.56 91 PHE A O 1
ATOM 689 N N . ASN A 1 92 ? -4.466 16.082 -0.521 1.00 46.91 92 ASN A N 1
ATOM 690 C CA . ASN A 1 92 ? -5.149 14.850 -0.093 1.00 46.91 92 ASN A CA 1
ATOM 691 C C . ASN A 1 92 ? -5.510 14.806 1.406 1.00 46.91 92 ASN A C 1
ATOM 693 O O . ASN A 1 92 ? -6.067 13.812 1.872 1.00 46.91 92 ASN A O 1
ATOM 697 N N . ASN A 1 93 ? -5.234 15.877 2.160 1.00 47.41 93 ASN A N 1
ATOM 698 C CA . ASN A 1 93 ? -5.663 15.984 3.560 1.00 47.41 93 ASN A CA 1
ATOM 699 C C . ASN A 1 93 ? -7.180 16.205 3.703 1.00 47.41 93 ASN A C 1
ATOM 701 O O . ASN A 1 93 ? -7.736 15.868 4.744 1.00 47.41 93 ASN A O 1
ATOM 705 N N . GLU A 1 94 ? -7.879 16.707 2.681 1.00 43.44 94 GLU A N 1
ATOM 706 C CA . GLU A 1 94 ? -9.346 16.839 2.715 1.00 43.44 94 GLU A CA 1
ATOM 707 C C . GLU A 1 94 ? -10.050 15.526 2.346 1.00 43.44 94 GLU A C 1
ATOM 709 O O . GLU A 1 94 ? -11.000 15.114 3.010 1.00 43.44 94 GLU A O 1
ATOM 714 N N . VAL A 1 95 ? -9.538 14.789 1.356 1.00 47.44 95 VAL A N 1
ATOM 715 C CA . VAL A 1 95 ? -10.136 13.509 0.937 1.00 47.44 95 VAL A CA 1
ATOM 716 C C . VAL A 1 95 ? -9.794 12.374 1.912 1.00 47.44 95 VAL A C 1
ATOM 718 O O . VAL A 1 95 ? -10.610 11.469 2.110 1.00 47.44 95 VAL A O 1
ATOM 721 N N . GLN A 1 96 ? -8.648 12.429 2.606 1.00 42.38 96 GLN A N 1
ATOM 722 C CA . GLN A 1 96 ? -8.394 11.533 3.742 1.00 42.38 96 GLN A CA 1
ATOM 723 C C . GLN A 1 96 ? -9.267 11.861 4.952 1.00 42.38 96 GLN A C 1
ATOM 725 O O . GLN A 1 96 ? -9.675 10.924 5.629 1.00 42.38 96 GLN A O 1
ATOM 730 N N . GLN A 1 97 ? -9.652 13.116 5.194 1.00 39.41 97 GLN A N 1
ATOM 731 C CA . GLN A 1 97 ? -10.634 13.419 6.244 1.00 39.41 97 GLN A CA 1
ATOM 732 C C . GLN A 1 97 ? -12.042 12.908 5.901 1.00 39.41 97 GLN A C 1
ATOM 734 O O . GLN A 1 97 ? -12.775 12.505 6.797 1.00 39.41 97 GLN A O 1
ATOM 739 N N . GLN A 1 98 ? -12.397 12.818 4.616 1.00 39.56 98 GLN A N 1
ATOM 740 C CA . GLN A 1 98 ? -13.698 12.280 4.195 1.00 39.56 98 GLN A CA 1
ATOM 741 C C . GLN A 1 98 ? -13.741 10.746 4.082 1.00 39.56 98 GLN A C 1
ATOM 743 O O . GLN A 1 98 ? -14.811 10.159 4.217 1.00 39.56 98 GLN A O 1
ATOM 748 N N . ARG A 1 99 ? -12.600 10.073 3.855 1.00 38.41 99 ARG A N 1
ATOM 749 C CA . ARG A 1 99 ? -12.505 8.594 3.880 1.00 38.41 99 ARG A CA 1
ATOM 750 C C . ARG A 1 99 ? -12.106 8.013 5.238 1.00 38.41 99 ARG A C 1
ATOM 752 O O . ARG A 1 99 ? -12.193 6.801 5.408 1.00 38.41 99 ARG A O 1
ATOM 759 N N . SER A 1 100 ? -11.699 8.854 6.187 1.00 32.56 100 SER A N 1
ATOM 760 C CA . SER A 1 100 ? -11.405 8.476 7.575 1.00 32.56 100 SER A CA 1
ATOM 761 C C . SER A 1 100 ? -12.553 8.867 8.502 1.00 32.56 100 SER A C 1
ATOM 763 O O . SER A 1 100 ? -12.337 9.400 9.583 1.00 32.56 100 SER A O 1
ATOM 765 N N . THR A 1 101 ? -13.793 8.585 8.109 1.00 36.84 101 THR A N 1
ATOM 766 C CA . THR A 1 101 ? -14.915 8.512 9.052 1.00 36.84 101 THR A CA 1
ATOM 767 C C . THR A 1 101 ? -15.001 7.102 9.638 1.00 36.84 101 THR A C 1
ATOM 769 O O . THR A 1 101 ? -16.018 6.426 9.590 1.00 36.84 101 THR A O 1
ATOM 772 N N . THR A 1 102 ? -13.897 6.654 10.228 1.00 39.41 102 THR A N 1
ATOM 773 C CA . THR A 1 102 ? -13.942 5.738 11.370 1.00 39.41 102 THR A CA 1
ATOM 774 C C . THR A 1 102 ? -13.356 6.514 12.542 1.00 39.41 102 THR A C 1
ATOM 776 O O . THR A 1 102 ? -12.189 6.910 12.463 1.00 39.41 102 THR A O 1
ATOM 779 N N . PRO A 1 103 ? -14.133 6.789 13.601 1.00 40.50 103 PRO A N 1
ATOM 780 C CA . PRO A 1 103 ? -13.715 7.662 14.683 1.00 40.50 103 PRO A CA 1
ATOM 781 C C . PRO A 1 103 ? -12.824 6.871 15.637 1.00 40.50 103 PRO A C 1
ATOM 783 O O . PRO A 1 103 ? -13.266 6.454 16.699 1.00 40.50 103 PRO A O 1
ATOM 786 N N . PHE A 1 104 ? -11.575 6.607 15.265 1.00 36.19 104 PHE A N 1
ATOM 787 C CA . PHE A 1 104 ? -10.581 6.230 16.260 1.00 36.19 104 PHE A CA 1
ATOM 788 C C . PHE A 1 104 ? -9.165 6.512 15.763 1.00 36.19 104 PHE A C 1
ATOM 790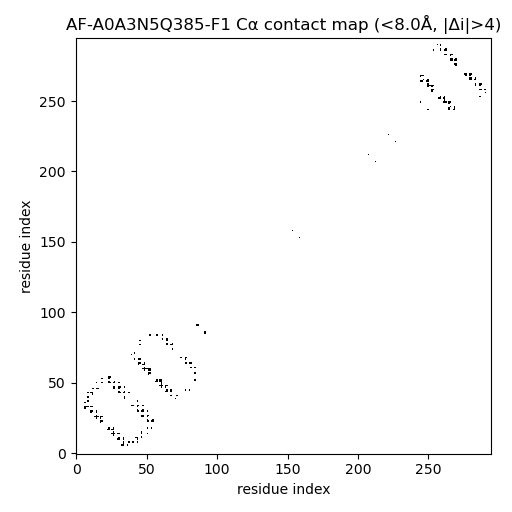 O O . PHE A 1 104 ? -8.741 5.997 14.731 1.00 36.19 104 PHE A O 1
ATOM 797 N N . ASN A 1 105 ? -8.431 7.261 16.589 1.00 40.31 105 ASN A N 1
ATOM 798 C CA . ASN A 1 105 ? -6.973 7.396 16.606 1.00 40.31 105 ASN A CA 1
ATOM 799 C C . ASN A 1 105 ? -6.342 8.591 15.861 1.00 40.31 105 ASN A C 1
ATOM 801 O O . ASN A 1 105 ? -5.492 8.410 14.993 1.00 40.31 105 ASN A O 1
ATOM 805 N N . ASN A 1 106 ? -6.686 9.817 16.278 1.00 39.91 106 ASN A N 1
ATOM 806 C CA . ASN A 1 106 ? -5.897 11.024 15.967 1.00 39.91 106 ASN A CA 1
ATOM 807 C C . ASN A 1 106 ? -5.322 11.742 17.213 1.00 39.91 106 ASN A C 1
ATOM 809 O O . ASN A 1 106 ? -4.623 12.744 17.080 1.00 39.91 106 ASN A O 1
ATOM 813 N N . GLU A 1 107 ? -5.548 11.229 18.428 1.00 38.19 107 GLU A N 1
ATOM 814 C CA . GLU A 1 107 ? -5.093 11.890 19.668 1.00 38.19 107 GLU A CA 1
ATOM 815 C C . GLU A 1 107 ? -3.625 11.617 20.038 1.00 38.19 107 GLU A C 1
ATOM 817 O O . GLU A 1 107 ? -3.033 12.371 20.807 1.00 38.19 107 GLU A O 1
ATOM 822 N N . VAL A 1 108 ? -2.976 10.602 19.460 1.00 45.31 108 VAL A N 1
ATOM 823 C CA . VAL A 1 108 ? -1.608 10.220 19.872 1.00 45.31 108 VAL A CA 1
ATOM 824 C C . VAL A 1 108 ? -0.510 11.073 19.209 1.00 45.31 108 VAL A C 1
ATOM 826 O O . VAL A 1 108 ? 0.638 11.058 19.654 1.00 45.31 108 VAL A O 1
ATOM 829 N N . GLN A 1 109 ? -0.827 11.872 18.182 1.00 36.91 109 GLN A N 1
ATOM 830 C CA . GLN A 1 109 ? 0.188 12.649 17.450 1.00 36.91 109 GLN A CA 1
ATOM 831 C C . GLN A 1 109 ? 0.278 14.135 17.818 1.00 36.91 109 GLN A C 1
ATOM 833 O O . GLN A 1 109 ? 1.312 14.740 17.548 1.00 36.91 109 GLN A O 1
ATOM 838 N N . GLN A 1 110 ? -0.717 14.713 18.499 1.00 39.28 110 GLN A N 1
ATOM 839 C CA . GLN A 1 110 ? -0.697 16.147 18.836 1.00 39.28 110 GLN A CA 1
ATOM 840 C C . GLN A 1 110 ? -0.073 16.47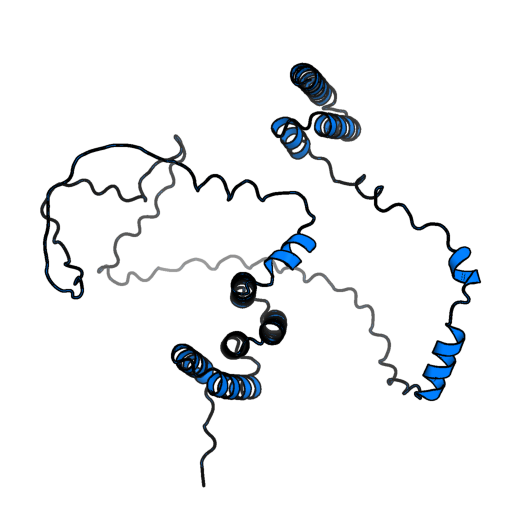0 20.206 1.00 39.28 110 GLN A C 1
ATOM 842 O O . GLN A 1 110 ? 0.321 17.607 20.440 1.00 39.28 110 GLN A O 1
ATOM 847 N N . GLN A 1 111 ? 0.124 15.489 21.095 1.00 35.38 111 GLN A N 1
ATOM 848 C CA . GLN A 1 111 ? 0.685 15.747 22.434 1.00 35.38 111 GLN A CA 1
ATOM 849 C C . GLN A 1 111 ? 2.224 15.819 22.499 1.00 35.38 111 GLN A C 1
ATOM 851 O O . GLN A 1 111 ? 2.779 16.110 23.555 1.00 35.38 111 GLN A O 1
ATOM 856 N N . ARG A 1 112 ? 2.952 15.590 21.395 1.00 35.31 112 ARG A N 1
ATOM 857 C CA . ARG A 1 112 ? 4.431 15.682 21.381 1.00 35.31 112 ARG A CA 1
ATOM 858 C C . ARG A 1 112 ? 4.986 17.074 21.062 1.00 35.31 112 ARG A C 1
ATOM 860 O O . ARG A 1 112 ? 6.202 17.227 20.983 1.00 35.31 112 ARG A O 1
ATOM 867 N N . SER A 1 113 ? 4.134 18.087 20.927 1.00 33.16 113 SER A N 1
ATOM 868 C CA . SER A 1 113 ? 4.544 19.428 20.495 1.00 33.16 113 SER A CA 1
ATOM 869 C C . SER A 1 113 ? 4.192 20.522 21.499 1.00 33.16 113 SER A C 1
ATOM 871 O O . SER A 1 113 ? 3.771 21.599 21.106 1.00 33.16 113 SER A O 1
ATOM 873 N N . SER A 1 114 ? 4.383 20.288 22.797 1.00 37.94 114 SER A N 1
ATOM 874 C CA . SER A 1 114 ? 4.431 21.393 23.762 1.00 37.94 114 SER A CA 1
ATOM 875 C C . SER A 1 114 ? 5.067 20.958 25.076 1.00 37.94 114 SER A C 1
ATOM 877 O O . SER A 1 114 ? 4.400 20.476 25.989 1.00 37.94 114 SER A O 1
ATOM 879 N N . THR A 1 115 ? 6.368 21.182 25.214 1.00 33.19 115 THR A N 1
ATOM 880 C CA . THR A 1 115 ? 6.944 21.421 26.538 1.00 33.19 115 THR A CA 1
ATOM 881 C C . THR A 1 115 ? 7.886 22.603 26.408 1.00 33.19 115 THR A C 1
ATOM 883 O O . THR A 1 115 ? 9.015 22.478 25.943 1.00 33.19 115 THR A O 1
ATOM 886 N N . GLN A 1 116 ? 7.358 23.779 26.748 1.00 37.12 116 GLN A N 1
ATOM 887 C CA . GLN A 1 116 ? 8.169 24.947 27.043 1.00 37.12 116 GLN A CA 1
ATOM 888 C C . GLN A 1 116 ? 8.996 24.629 28.290 1.00 37.12 116 GLN A C 1
ATOM 890 O O . GLN A 1 116 ? 8.423 24.270 29.316 1.00 37.12 116 GLN A O 1
ATOM 895 N N . LEU A 1 117 ? 10.318 24.774 28.217 1.00 29.27 117 LEU A N 1
ATOM 896 C CA . LEU A 1 117 ? 11.150 24.920 29.405 1.00 29.27 117 LEU A CA 1
ATOM 897 C C . LEU A 1 117 ? 11.929 26.225 29.302 1.00 29.27 117 LEU A C 1
ATOM 899 O O . LEU A 1 117 ? 12.826 26.398 28.483 1.00 29.27 117 LEU A O 1
ATOM 903 N N . HIS A 1 118 ? 11.497 27.137 30.160 1.00 32.06 118 HIS A N 1
ATOM 904 C CA . HIS A 1 118 ? 12.163 28.351 30.580 1.00 32.06 118 HIS A CA 1
ATOM 905 C C . HIS A 1 118 ? 13.452 27.970 31.327 1.00 32.06 118 HIS A C 1
ATOM 907 O O . HIS A 1 118 ? 13.394 27.141 32.233 1.00 32.06 118 HIS A O 1
ATOM 913 N N . ASN A 1 119 ? 14.595 28.548 30.952 1.00 32.28 119 ASN A N 1
ATOM 914 C CA . ASN A 1 119 ? 15.695 28.825 31.880 1.00 32.28 119 ASN A CA 1
ATOM 915 C C . ASN A 1 119 ? 16.703 29.795 31.243 1.00 32.28 119 ASN A C 1
ATOM 917 O O . ASN A 1 119 ? 17.396 29.476 30.279 1.00 32.28 119 ASN A O 1
ATOM 921 N N . GLU A 1 120 ? 16.733 30.989 31.822 1.00 32.06 120 GLU A N 1
ATOM 922 C CA . GLU A 1 120 ? 17.638 32.117 31.598 1.00 32.06 120 GLU A CA 1
ATOM 923 C C . GLU A 1 120 ? 19.102 31.783 31.931 1.00 32.06 120 GLU A C 1
ATOM 925 O O . GLU A 1 120 ? 19.339 31.285 33.027 1.00 32.06 120 GLU A O 1
ATOM 930 N N . VAL A 1 121 ? 20.071 32.152 31.071 1.00 31.58 121 VAL A N 1
ATOM 931 C CA . VAL A 1 121 ? 21.468 32.545 31.420 1.00 31.58 121 VAL A CA 1
ATOM 932 C C . VAL A 1 121 ? 22.031 33.451 30.284 1.00 31.58 121 VAL A C 1
ATOM 934 O O . VAL A 1 121 ? 21.740 33.182 29.117 1.00 31.58 121 VAL A O 1
ATOM 937 N N . PRO A 1 122 ? 22.795 34.536 30.572 1.00 32.62 122 PRO A N 1
ATOM 938 C CA . PRO A 1 122 ? 22.783 35.774 29.783 1.00 32.62 122 PRO A CA 1
ATOM 939 C C . PRO A 1 122 ? 23.841 35.912 28.672 1.00 32.62 122 PRO A C 1
ATOM 941 O O . PRO A 1 122 ? 24.833 35.189 28.591 1.00 32.62 122 PRO A O 1
ATOM 944 N N . GLN A 1 123 ? 23.602 36.931 27.840 1.00 34.41 123 GLN A N 1
ATOM 945 C CA . GLN A 1 123 ? 24.360 37.339 26.659 1.00 34.41 123 GLN A CA 1
ATOM 946 C C . GLN A 1 123 ? 25.822 37.736 26.932 1.00 34.41 123 GLN A C 1
ATOM 948 O O . GLN A 1 123 ? 26.118 38.505 27.848 1.00 34.41 123 GLN A O 1
ATOM 953 N N . ARG A 1 124 ? 26.721 37.338 26.021 1.00 28.84 124 ARG A N 1
ATOM 954 C CA . ARG A 1 124 ? 27.944 38.089 25.705 1.00 28.84 124 ARG A CA 1
ATOM 955 C C . ARG A 1 124 ? 28.150 38.165 24.188 1.00 28.84 124 ARG A C 1
ATOM 957 O O . ARG A 1 124 ? 27.879 37.223 23.454 1.00 28.84 124 ARG A O 1
ATOM 964 N N . SER A 1 125 ? 28.579 39.348 23.781 1.00 32.03 125 SER A N 1
ATOM 965 C CA . SER A 1 125 ? 28.677 39.960 22.454 1.00 32.03 125 SER A CA 1
ATOM 966 C C . SER A 1 125 ? 29.638 39.305 21.438 1.00 32.03 125 SER A C 1
ATOM 968 O O . SER A 1 125 ? 30.714 38.865 21.825 1.00 32.03 125 SER A O 1
ATOM 970 N N . SER A 1 126 ? 29.199 39.342 20.166 1.00 32.66 126 SER A N 1
ATOM 971 C CA . SER A 1 126 ? 29.810 39.464 18.803 1.00 32.66 126 SER A CA 1
ATOM 972 C C . SER A 1 126 ? 31.352 39.537 18.591 1.00 32.66 126 SER A C 1
ATOM 974 O O . SER A 1 126 ? 32.045 39.851 19.554 1.00 32.66 126 SER A O 1
ATOM 976 N N . PRO A 1 127 ? 31.916 39.468 17.339 1.00 48.62 127 PRO A N 1
ATOM 977 C CA . PRO A 1 127 ? 31.336 39.194 15.993 1.00 48.62 127 PRO A CA 1
ATOM 978 C C . PRO A 1 127 ? 32.206 38.345 14.986 1.00 48.62 127 PRO A C 1
ATOM 980 O O . PRO A 1 127 ? 33.356 38.027 15.255 1.00 48.62 127 PRO A O 1
ATOM 983 N N . LEU A 1 128 ? 31.633 38.068 13.791 1.00 32.88 128 LEU A N 1
ATOM 984 C CA . LEU A 1 128 ? 32.230 37.865 12.433 1.00 32.88 128 LEU A CA 1
ATOM 985 C C . LEU A 1 128 ? 33.323 36.791 12.173 1.00 32.88 128 LEU A C 1
ATOM 987 O O . LEU A 1 128 ? 34.468 36.982 12.559 1.00 32.88 128 LEU A O 1
ATOM 991 N N . ALA A 1 129 ? 32.998 35.765 11.360 1.00 32.75 129 ALA A N 1
ATOM 992 C CA . ALA A 1 129 ? 33.751 35.336 10.154 1.00 32.75 129 ALA A CA 1
ATOM 993 C C . ALA A 1 129 ? 33.203 34.014 9.546 1.00 32.75 129 ALA A C 1
ATOM 995 O O . ALA A 1 129 ? 33.110 32.997 10.224 1.00 32.75 129 ALA A O 1
ATOM 996 N N . GLU A 1 130 ? 32.816 34.096 8.270 1.00 39.91 130 GLU A N 1
ATOM 997 C CA . GLU A 1 130 ? 32.925 33.128 7.156 1.00 39.91 130 GLU A CA 1
ATOM 998 C C . GLU A 1 130 ? 32.884 31.594 7.405 1.00 39.91 130 GLU A C 1
ATOM 1000 O O . GLU A 1 130 ? 33.719 30.997 8.078 1.00 39.91 130 GLU A O 1
ATOM 1005 N N . SER A 1 131 ? 31.935 30.925 6.734 1.00 45.97 131 SER A N 1
ATOM 1006 C CA . SER A 1 131 ? 31.864 29.465 6.494 1.00 45.97 131 SER A CA 1
ATOM 1007 C C . SER A 1 131 ? 33.118 28.936 5.763 1.00 45.97 131 SER A C 1
ATOM 1009 O O . SER A 1 131 ? 33.641 29.682 4.935 1.00 45.97 131 SER A O 1
ATOM 1011 N N . PRO A 1 132 ? 33.551 27.654 5.912 1.00 51.69 132 PRO A N 1
ATOM 1012 C CA . PRO A 1 132 ? 32.767 26.506 5.417 1.00 51.69 132 PRO A CA 1
ATOM 1013 C C . PRO A 1 132 ? 32.952 25.150 6.161 1.00 51.69 132 PRO A C 1
ATOM 1015 O O . PRO A 1 132 ? 33.891 24.941 6.916 1.00 51.69 132 PRO A O 1
ATOM 1018 N N . LEU A 1 133 ? 32.038 24.204 5.891 1.00 45.62 133 LEU A N 1
ATOM 1019 C CA . LEU A 1 133 ? 32.177 22.734 6.014 1.00 45.62 133 LEU A CA 1
ATOM 1020 C C . LEU A 1 133 ? 32.844 22.173 7.294 1.00 45.62 133 LEU A C 1
ATOM 1022 O O . LEU A 1 133 ? 34.060 22.013 7.375 1.00 45.62 133 LEU A O 1
ATOM 1026 N N . ARG A 1 134 ? 32.036 21.703 8.260 1.00 45.03 134 ARG A N 1
ATOM 1027 C CA . ARG A 1 134 ? 32.548 20.861 9.358 1.00 45.03 134 ARG A CA 1
ATOM 1028 C C . ARG A 1 134 ? 32.847 19.447 8.859 1.00 45.03 134 ARG A C 1
ATOM 1030 O O . ARG A 1 134 ? 31.975 18.585 8.807 1.00 45.03 134 ARG A O 1
ATOM 1037 N N . VAL A 1 135 ? 34.117 19.232 8.537 1.00 46.19 135 VAL A N 1
ATOM 1038 C CA . VAL A 1 135 ? 34.780 17.927 8.530 1.00 46.19 135 VAL A CA 1
ATOM 1039 C C . VAL A 1 135 ? 34.458 17.213 9.848 1.00 46.19 135 VAL A C 1
ATOM 1041 O O . VAL A 1 135 ? 34.702 17.748 10.930 1.00 46.19 135 VAL A O 1
ATOM 1044 N N . ILE A 1 136 ? 33.878 16.014 9.771 1.00 45.50 136 ILE A N 1
ATOM 1045 C CA . ILE A 1 136 ? 33.671 15.152 10.938 1.00 45.50 136 ILE A CA 1
ATOM 1046 C C . ILE A 1 136 ? 35.053 14.677 11.393 1.00 45.50 136 ILE A C 1
ATOM 1048 O O . ILE A 1 136 ? 35.642 13.776 10.800 1.00 45.50 136 ILE A O 1
ATOM 1052 N N . ASN A 1 137 ? 35.581 15.312 12.437 1.00 38.78 137 ASN A N 1
ATOM 1053 C CA . ASN A 1 137 ? 36.755 14.830 13.151 1.00 38.78 137 ASN A CA 1
ATOM 1054 C C . ASN A 1 137 ? 36.390 13.526 13.875 1.00 38.78 137 ASN A C 1
ATOM 1056 O O . ASN A 1 137 ? 35.532 13.523 14.760 1.00 38.78 137 ASN A O 1
ATOM 1060 N N . LEU A 1 138 ? 37.053 12.421 13.519 1.00 46.12 138 LEU A N 1
ATOM 1061 C CA . LEU A 1 138 ? 37.076 11.220 14.351 1.00 46.12 138 LEU A CA 1
ATOM 1062 C C . LEU A 1 138 ? 37.854 11.556 15.628 1.00 46.12 138 LEU A C 1
ATOM 1064 O O . LEU A 1 138 ? 39.082 11.500 15.653 1.00 46.12 138 LEU A O 1
ATOM 1068 N N . ALA A 1 139 ? 37.134 11.912 16.690 1.00 39.28 139 ALA A N 1
ATOM 1069 C CA . ALA A 1 139 ? 37.714 11.972 18.020 1.00 39.28 139 ALA A CA 1
ATOM 1070 C C . ALA A 1 139 ? 38.175 10.560 18.413 1.00 39.28 139 ALA A C 1
ATOM 1072 O O . ALA A 1 139 ? 37.366 9.638 18.548 1.00 39.28 139 ALA A O 1
ATOM 1073 N N . GLN A 1 140 ? 39.487 10.387 18.565 1.00 47.47 140 GLN A N 1
ATOM 1074 C CA . GLN A 1 140 ? 40.050 9.225 19.240 1.00 47.47 140 GLN A CA 1
ATOM 1075 C C . GLN A 1 140 ? 39.587 9.227 20.704 1.00 47.47 140 GLN A C 1
ATOM 1077 O O . GLN A 1 140 ? 39.625 10.282 21.342 1.00 47.47 140 GLN A O 1
ATOM 1082 N N . PRO A 1 141 ? 39.156 8.083 21.261 1.00 45.03 141 PRO A N 1
ATOM 1083 C CA . PRO A 1 141 ? 38.743 8.037 22.651 1.00 45.03 141 PRO A CA 1
ATOM 1084 C C . PRO A 1 141 ? 39.986 8.031 23.545 1.00 45.03 141 PRO A C 1
ATOM 1086 O O . PRO A 1 141 ? 40.638 7.002 23.714 1.00 45.03 141 PRO A O 1
ATOM 1089 N N . VAL A 1 142 ? 40.299 9.187 24.128 1.00 36.94 142 VAL A N 1
ATOM 1090 C CA . VAL A 1 142 ? 41.054 9.246 25.383 1.00 36.94 142 VAL A CA 1
ATOM 1091 C C . VAL A 1 142 ? 40.063 9.005 26.526 1.00 36.94 142 VAL A C 1
ATOM 1093 O O . VAL A 1 142 ? 38.891 9.366 26.434 1.00 36.94 142 VAL A O 1
ATOM 1096 N N . ALA A 1 143 ? 40.547 8.288 27.532 1.00 47.56 143 ALA A N 1
ATOM 1097 C CA . ALA A 1 143 ? 39.830 7.609 28.602 1.00 47.56 143 ALA A CA 1
ATOM 1098 C C . ALA A 1 143 ? 38.665 8.367 29.283 1.00 47.56 143 ALA A C 1
ATOM 1100 O O . ALA A 1 143 ? 38.689 9.579 29.469 1.00 47.56 143 ALA A O 1
ATOM 1101 N N . ASP A 1 144 ? 37.699 7.559 29.735 1.00 46.97 144 ASP A N 1
ATOM 1102 C CA . ASP A 1 144 ? 36.755 7.805 30.835 1.00 46.97 144 ASP A CA 1
ATOM 1103 C C . ASP A 1 144 ? 35.659 8.873 30.692 1.00 46.97 144 ASP A C 1
ATOM 1105 O O . ASP A 1 144 ? 35.420 9.688 31.580 1.00 46.97 144 ASP A O 1
ATOM 1109 N N . ALA A 1 145 ? 34.822 8.724 29.663 1.00 43.31 145 ALA A N 1
ATOM 1110 C CA . ALA A 1 145 ? 33.423 9.147 29.743 1.00 43.31 145 ALA A CA 1
ATOM 1111 C C . ALA A 1 145 ? 32.501 7.961 29.425 1.00 43.31 145 ALA A C 1
ATOM 1113 O O . ALA A 1 145 ? 32.575 7.366 28.347 1.00 43.31 145 ALA A O 1
ATOM 1114 N N . ARG A 1 146 ? 31.616 7.594 30.365 1.00 49.94 146 ARG A N 1
ATOM 1115 C CA . ARG A 1 146 ? 30.581 6.568 30.150 1.00 49.94 146 ARG A CA 1
ATOM 1116 C C . ARG A 1 146 ? 29.603 7.052 29.082 1.00 49.94 146 ARG A C 1
ATOM 1118 O O . ARG A 1 146 ? 28.614 7.711 29.377 1.00 49.94 146 ARG A O 1
ATOM 1125 N N . VAL A 1 147 ? 29.871 6.693 27.832 1.00 47.22 147 VAL A N 1
ATOM 1126 C CA . VAL A 1 147 ? 28.916 6.823 26.731 1.00 47.22 147 VAL A CA 1
ATOM 1127 C C . VAL A 1 147 ? 27.795 5.811 26.968 1.00 47.22 147 VAL A C 1
ATOM 1129 O O . VAL A 1 147 ? 27.960 4.612 26.732 1.00 47.22 147 VAL A O 1
ATOM 1132 N N . ILE A 1 148 ? 26.653 6.287 27.465 1.00 44.06 148 ILE A N 1
ATOM 1133 C CA . ILE A 1 148 ? 25.427 5.495 27.589 1.00 44.06 148 ILE A CA 1
ATOM 1134 C C . ILE A 1 148 ? 24.919 5.216 26.171 1.00 44.06 148 ILE A C 1
ATOM 1136 O O . ILE A 1 148 ? 24.308 6.067 25.529 1.00 44.06 148 ILE A O 1
ATOM 1140 N N . ARG A 1 149 ? 25.203 4.018 25.653 1.00 51.09 149 ARG A N 1
ATOM 1141 C CA . ARG A 1 149 ? 24.575 3.517 24.425 1.00 51.09 149 ARG A CA 1
ATOM 1142 C C . ARG A 1 149 ? 23.161 3.051 24.769 1.00 51.09 149 ARG A C 1
ATOM 1144 O O . ARG A 1 149 ? 22.964 2.301 25.722 1.00 51.09 149 ARG A O 1
ATOM 1151 N N . SER A 1 150 ? 22.184 3.456 23.967 1.00 49.94 150 SER A N 1
ATOM 1152 C CA . SER A 1 150 ? 20.755 3.145 24.132 1.00 49.94 150 SER A CA 1
ATOM 1153 C C . SER A 1 150 ? 20.408 1.649 24.106 1.00 49.94 150 SER A C 1
ATOM 1155 O O . SER A 1 150 ? 19.309 1.278 24.499 1.00 49.94 150 SER A O 1
ATOM 1157 N N . ALA A 1 151 ? 21.339 0.774 23.715 1.00 53.34 151 ALA A N 1
ATOM 1158 C CA . ALA A 1 151 ? 21.143 -0.677 23.715 1.00 53.34 151 ALA A CA 1
ATOM 1159 C C . ALA A 1 151 ? 21.128 -1.319 25.122 1.00 53.34 151 ALA A C 1
ATOM 1161 O O . ALA A 1 151 ? 20.863 -2.512 25.238 1.00 53.34 151 ALA A O 1
ATOM 1162 N N . SER A 1 152 ? 21.407 -0.547 26.180 1.00 51.88 152 SER A N 1
ATOM 1163 C CA . SER A 1 152 ? 21.560 -1.059 27.551 1.00 51.88 152 SER A CA 1
ATOM 1164 C C . SER A 1 152 ? 20.574 -0.463 28.566 1.00 51.88 152 SER A C 1
ATOM 1166 O O . SER A 1 152 ? 20.786 -0.616 29.769 1.00 51.88 152 SER A O 1
ATOM 1168 N N . MET A 1 153 ? 19.511 0.227 28.133 1.00 51.06 153 MET A N 1
ATOM 1169 C CA . MET A 1 153 ? 18.460 0.688 29.053 1.00 51.06 153 MET A CA 1
ATOM 1170 C C . MET A 1 153 ? 17.437 -0.424 29.315 1.00 51.06 153 MET A C 1
ATOM 1172 O O . MET A 1 153 ? 16.634 -0.776 28.454 1.00 51.06 153 MET A O 1
ATOM 1176 N N . ARG A 1 154 ? 17.460 -0.968 30.536 1.00 57.31 154 ARG A N 1
ATOM 1177 C CA . ARG A 1 154 ? 16.461 -1.911 31.058 1.00 57.31 154 ARG A CA 1
ATOM 1178 C C . ARG A 1 154 ? 15.195 -1.141 31.440 1.00 57.31 154 ARG A C 1
ATOM 1180 O O . ARG A 1 154 ? 15.109 -0.617 32.543 1.00 57.31 154 ARG A O 1
ATOM 1187 N N . LEU A 1 155 ? 14.238 -1.039 30.520 1.00 60.75 155 LEU A N 1
ATOM 1188 C CA . LEU A 1 155 ? 12.987 -0.295 30.739 1.00 60.75 155 LEU A CA 1
ATOM 1189 C C . LEU A 1 155 ? 11.959 -1.050 31.603 1.00 60.75 155 LEU A C 1
ATOM 1191 O O . LEU A 1 155 ? 11.034 -0.428 32.111 1.00 60.75 155 LEU A O 1
ATOM 1195 N N . ILE A 1 156 ? 12.104 -2.369 31.783 1.00 58.47 156 ILE A N 1
ATOM 1196 C CA . ILE A 1 156 ? 11.150 -3.205 32.528 1.00 58.47 156 ILE A CA 1
ATOM 1197 C C . ILE A 1 156 ? 11.932 -4.148 33.464 1.00 58.47 156 ILE A C 1
ATOM 1199 O O . ILE A 1 156 ? 12.716 -4.967 32.974 1.00 58.47 156 ILE A O 1
ATOM 1203 N N . PRO A 1 157 ? 11.764 -4.058 34.797 1.00 43.84 157 PRO A N 1
ATOM 1204 C CA . PRO A 1 157 ? 12.350 -5.013 35.739 1.00 43.84 157 PRO A CA 1
ATOM 1205 C C . PRO A 1 157 ? 11.820 -6.435 35.477 1.00 43.84 157 PRO A C 1
ATOM 1207 O O . PRO A 1 157 ? 10.613 -6.629 35.388 1.00 43.84 157 PRO A O 1
ATOM 1210 N N . GLY A 1 158 ? 12.710 -7.425 35.342 1.00 57.53 158 GLY A N 1
ATOM 1211 C CA . GLY A 1 158 ? 12.353 -8.839 35.112 1.00 57.53 158 GLY A CA 1
ATOM 1212 C C . GLY A 1 158 ? 12.333 -9.298 33.647 1.00 57.53 158 GLY A C 1
ATOM 1213 O O . GLY A 1 158 ? 12.119 -10.475 33.379 1.00 57.53 158 GLY A O 1
ATOM 1214 N N . LEU A 1 159 ? 12.594 -8.398 32.695 1.00 58.84 159 LEU A N 1
ATOM 1215 C CA . LEU A 1 159 ? 12.627 -8.709 31.265 1.00 58.84 159 LEU A CA 1
ATOM 1216 C C . LEU A 1 159 ? 14.077 -8.722 30.757 1.00 58.84 159 LEU A C 1
ATOM 1218 O O . LEU A 1 159 ? 14.563 -7.785 30.121 1.00 58.84 159 LEU A O 1
ATOM 1222 N N . GLU A 1 160 ? 14.808 -9.775 31.106 1.00 63.78 160 GLU A N 1
ATOM 1223 C CA . GLU A 1 160 ? 16.174 -9.996 30.643 1.00 63.78 160 GLU A CA 1
ATOM 1224 C C . GLU A 1 160 ? 16.173 -10.711 29.292 1.00 63.78 160 GLU A C 1
ATOM 1226 O O . GLU A 1 160 ? 16.133 -11.932 29.188 1.00 63.78 160 GLU A O 1
ATOM 1231 N N . TYR A 1 161 ? 16.222 -9.929 28.215 1.00 53.50 161 TYR A N 1
ATOM 1232 C CA . TYR A 1 161 ? 16.544 -10.484 26.908 1.00 53.50 161 TYR A CA 1
ATOM 1233 C C . TYR A 1 161 ? 18.030 -10.843 26.887 1.00 53.50 161 TYR A C 1
ATOM 1235 O O . TYR A 1 161 ? 18.885 -9.972 27.071 1.00 53.50 161 TYR A O 1
ATOM 1243 N N . THR A 1 162 ? 18.344 -12.119 26.647 1.00 50.75 162 THR A N 1
ATOM 1244 C CA . THR A 1 162 ? 19.693 -12.537 26.256 1.00 50.75 162 THR A CA 1
ATOM 1245 C C . THR A 1 162 ? 20.064 -11.746 25.005 1.00 50.75 162 THR A C 1
ATOM 1247 O O . THR A 1 162 ? 19.512 -11.948 23.923 1.00 50.75 162 THR A O 1
ATOM 1250 N N . THR A 1 163 ? 20.917 -10.736 25.160 1.00 52.19 163 THR A N 1
ATOM 1251 C CA . THR A 1 163 ? 21.431 -10.004 24.012 1.00 52.19 163 THR A CA 1
ATOM 1252 C C . THR A 1 163 ? 22.229 -11.014 23.204 1.00 52.19 163 THR A C 1
ATOM 1254 O O . THR A 1 163 ? 23.260 -11.509 23.657 1.00 52.19 163 THR A O 1
ATOM 1257 N N . LEU A 1 164 ? 21.721 -11.376 22.021 1.00 50.84 164 LEU A N 1
ATOM 1258 C CA . LEU A 1 164 ? 22.486 -12.129 21.036 1.00 50.84 164 LEU A CA 1
ATOM 1259 C C . LEU A 1 164 ? 23.805 -11.380 20.838 1.00 50.84 164 LEU A C 1
ATOM 1261 O O . LEU A 1 164 ? 23.845 -10.304 20.237 1.00 50.84 164 LEU A O 1
ATOM 1265 N N . ARG A 1 165 ? 24.877 -11.921 21.426 1.00 44.81 165 ARG A N 1
ATOM 1266 C CA . ARG A 1 165 ? 26.229 -11.401 21.273 1.00 44.81 165 ARG A CA 1
ATOM 1267 C C . ARG A 1 165 ? 26.587 -11.511 19.797 1.00 44.81 165 ARG A C 1
ATOM 1269 O O . ARG A 1 165 ? 26.989 -12.573 19.335 1.00 44.81 165 ARG A O 1
ATOM 1276 N N . PHE A 1 166 ? 26.500 -10.404 19.071 1.00 47.09 166 PHE A N 1
ATOM 1277 C CA . PHE A 1 166 ? 27.315 -10.218 17.880 1.00 47.09 166 PHE A CA 1
ATOM 1278 C C . PHE A 1 166 ? 28.741 -9.939 18.357 1.00 47.09 166 PHE A C 1
ATOM 1280 O O . PHE A 1 166 ? 29.156 -8.794 18.534 1.00 47.09 166 PHE A O 1
ATOM 1287 N N . GLU A 1 167 ? 29.468 -11.015 18.659 1.00 43.59 167 GLU A N 1
ATOM 1288 C CA . GLU A 1 167 ? 30.917 -10.946 18.790 1.00 43.59 167 GLU A CA 1
ATOM 1289 C C . GLU A 1 167 ? 31.487 -10.522 17.431 1.00 43.59 167 GLU A C 1
ATOM 1291 O O . GLU A 1 167 ? 31.056 -10.996 16.378 1.00 43.59 167 GLU A O 1
ATOM 1296 N N . GLY A 1 168 ? 32.393 -9.550 17.467 1.00 40.88 168 GLY A N 1
ATOM 1297 C CA . GLY A 1 168 ? 32.883 -8.846 16.296 1.00 40.88 168 GLY A CA 1
ATOM 1298 C C . GLY A 1 168 ? 33.353 -9.770 15.175 1.00 40.88 168 GLY A C 1
ATOM 1299 O O . GLY A 1 168 ? 34.122 -10.709 15.366 1.00 40.88 168 GLY A O 1
ATOM 1300 N N . SER A 1 169 ? 32.943 -9.415 13.963 1.00 48.81 169 SER A N 1
ATOM 1301 C CA . SER A 1 169 ? 33.532 -9.873 12.715 1.00 48.81 169 SER A CA 1
ATOM 1302 C C . SER A 1 169 ? 34.991 -9.413 12.635 1.00 48.81 169 SER A C 1
ATOM 1304 O O . SER A 1 169 ? 35.276 -8.341 12.105 1.00 48.81 169 SER A O 1
ATOM 1306 N N . LYS A 1 170 ? 35.914 -10.197 13.191 1.00 51.41 170 LYS A N 1
ATOM 1307 C CA . LYS A 1 170 ? 37.334 -10.206 12.828 1.00 51.41 170 LYS A CA 1
ATOM 1308 C C . LYS A 1 170 ? 37.936 -11.551 13.237 1.00 51.41 170 LYS A C 1
ATOM 1310 O O . LYS A 1 170 ? 38.068 -11.871 14.412 1.00 51.41 170 LYS A O 1
ATOM 1315 N N . THR A 1 171 ? 38.271 -12.326 12.206 1.00 51.97 171 THR A N 1
ATOM 1316 C CA . THR A 1 171 ? 39.250 -13.421 12.219 1.00 51.97 171 THR A CA 1
ATOM 1317 C C . THR A 1 171 ? 39.018 -14.533 13.247 1.00 51.97 171 THR A C 1
ATOM 1319 O O . THR A 1 171 ? 39.741 -14.656 14.232 1.00 51.97 171 THR A O 1
ATOM 1322 N N . ARG A 1 172 ? 38.085 -15.442 12.952 1.00 43.81 172 ARG A N 1
ATOM 1323 C CA . ARG A 1 172 ? 38.224 -16.847 13.357 1.00 43.81 172 ARG A CA 1
ATOM 1324 C C . ARG A 1 172 ? 38.012 -17.718 12.130 1.00 43.81 172 ARG A C 1
ATOM 1326 O O . ARG A 1 172 ? 37.044 -17.534 11.402 1.00 43.81 172 ARG A O 1
ATOM 1333 N N . GLY A 1 173 ? 38.994 -18.577 11.872 1.00 44.47 173 GLY A N 1
ATOM 1334 C CA . GLY A 1 173 ? 39.073 -19.412 10.684 1.00 44.47 173 GLY A CA 1
ATOM 1335 C C . GLY A 1 173 ? 37.810 -20.228 10.445 1.00 44.47 173 GLY A C 1
ATOM 1336 O O . GLY A 1 173 ? 37.086 -20.570 11.380 1.00 44.47 173 GLY A O 1
ATOM 1337 N N . SER A 1 174 ? 37.593 -20.528 9.167 1.00 49.03 174 SER A N 1
ATOM 1338 C CA . SER A 1 174 ? 36.603 -21.472 8.662 1.00 49.03 174 SER A CA 1
ATOM 1339 C C . SER A 1 174 ? 36.592 -22.745 9.513 1.00 49.03 174 SER A C 1
ATOM 1341 O O . SER A 1 174 ? 37.436 -23.625 9.358 1.00 49.03 174 SER A O 1
ATOM 1343 N N . ARG A 1 175 ? 35.653 -22.832 10.455 1.00 51.00 175 ARG A N 1
ATOM 1344 C CA . ARG A 1 175 ? 35.208 -24.111 10.994 1.00 51.00 175 ARG A CA 1
ATOM 1345 C C . ARG A 1 175 ? 34.003 -24.480 10.153 1.00 51.00 175 ARG A C 1
ATOM 1347 O O . ARG A 1 175 ? 32.952 -23.858 10.286 1.00 51.00 175 ARG A O 1
ATOM 1354 N N . SER A 1 176 ? 34.183 -25.437 9.247 1.00 57.91 176 SER A N 1
ATOM 1355 C CA . SER A 1 176 ? 33.080 -26.066 8.530 1.00 57.91 176 SER A CA 1
ATOM 1356 C C . SER A 1 176 ? 32.061 -26.535 9.563 1.00 57.91 176 SER A C 1
ATOM 1358 O O . SER A 1 176 ? 32.392 -27.362 10.415 1.00 57.91 176 SER A O 1
ATOM 1360 N N . ILE A 1 177 ? 30.855 -25.973 9.516 1.00 58.47 177 ILE A N 1
ATOM 1361 C CA . ILE A 1 177 ? 29.724 -26.441 10.310 1.00 58.47 177 ILE A CA 1
ATOM 1362 C C . ILE A 1 177 ? 29.509 -27.892 9.884 1.00 58.47 177 ILE A C 1
ATOM 1364 O O . ILE A 1 177 ? 29.074 -28.161 8.765 1.00 58.47 177 ILE A O 1
ATOM 1368 N N . GLN A 1 178 ? 29.934 -28.822 10.735 1.00 62.41 178 GLN A N 1
ATOM 1369 C CA . GLN A 1 178 ? 29.724 -30.244 10.530 1.00 62.41 178 GLN A CA 1
ATOM 1370 C C . GLN A 1 178 ? 28.226 -30.488 10.686 1.00 62.41 178 GLN A C 1
ATOM 1372 O O . GLN A 1 178 ? 27.723 -30.590 11.795 1.00 62.41 178 GLN A O 1
ATOM 1377 N N . TYR A 1 179 ? 27.553 -30.486 9.537 1.00 65.94 179 TYR A N 1
ATOM 1378 C CA . TYR A 1 179 ? 26.269 -31.114 9.263 1.00 65.94 179 TYR A CA 1
ATOM 1379 C C . TYR A 1 179 ? 25.130 -30.751 10.234 1.00 65.94 179 TYR A C 1
ATOM 1381 O O . TYR A 1 179 ? 24.960 -31.361 11.288 1.00 65.94 179 TYR A O 1
ATOM 1389 N N . LEU A 1 180 ? 24.293 -29.781 9.843 1.00 71.88 180 LEU A N 1
ATOM 1390 C CA . LEU A 1 180 ? 22.943 -29.716 10.404 1.00 71.88 180 LEU A CA 1
ATOM 1391 C C . LEU A 1 180 ? 22.142 -30.914 9.865 1.00 71.88 180 LEU A C 1
ATOM 1393 O O . LEU A 1 180 ? 22.213 -31.168 8.661 1.00 71.88 180 LEU A O 1
ATOM 1397 N N . PRO A 1 181 ? 21.373 -31.628 10.708 1.00 76.06 181 PRO A N 1
ATOM 1398 C CA . PRO A 1 181 ? 20.422 -32.617 10.220 1.00 76.06 181 PRO A CA 1
ATOM 1399 C C . PRO A 1 181 ? 19.401 -31.937 9.304 1.00 76.06 181 PRO A C 1
ATOM 1401 O O . PRO A 1 181 ? 19.034 -30.779 9.529 1.00 76.06 181 PRO A O 1
ATOM 1404 N N . GLU A 1 182 ? 18.955 -32.650 8.269 1.00 77.50 182 GLU A N 1
ATOM 1405 C CA . GLU A 1 182 ? 17.930 -32.126 7.369 1.00 77.50 182 GLU A CA 1
ATOM 1406 C C . GLU A 1 182 ? 16.683 -31.733 8.172 1.00 77.50 182 GLU A C 1
ATOM 1408 O O . GLU A 1 182 ? 16.231 -32.499 9.034 1.00 77.50 182 GLU A O 1
ATOM 1413 N N . PRO A 1 183 ? 16.138 -30.525 7.937 1.00 81.31 183 PRO A N 1
ATOM 1414 C CA . PRO A 1 183 ? 14.919 -30.120 8.603 1.00 81.31 183 PRO A CA 1
ATOM 1415 C C . PRO A 1 183 ? 13.800 -31.100 8.228 1.00 81.31 183 PRO A C 1
ATOM 1417 O O . PRO A 1 183 ? 13.744 -31.562 7.084 1.00 81.31 183 PRO A O 1
ATOM 1420 N N . PRO A 1 184 ? 12.892 -31.415 9.166 1.00 81.69 184 PRO A N 1
ATOM 1421 C CA . PRO A 1 184 ? 11.739 -32.247 8.860 1.00 81.69 184 PRO A CA 1
ATOM 1422 C C . PRO A 1 184 ? 10.966 -31.643 7.686 1.00 81.69 184 PRO A C 1
ATOM 1424 O O . PRO A 1 184 ? 10.843 -30.419 7.580 1.00 81.69 184 PRO A O 1
ATOM 1427 N N . ALA A 1 185 ? 10.448 -32.505 6.808 1.00 82.81 185 ALA A N 1
ATOM 1428 C CA . ALA A 1 185 ? 9.668 -32.066 5.662 1.00 82.81 185 ALA A CA 1
ATOM 1429 C C . ALA A 1 185 ? 8.547 -31.127 6.127 1.00 82.81 185 ALA A C 1
ATOM 1431 O O . ALA A 1 185 ? 7.794 -31.439 7.056 1.00 82.81 185 ALA A O 1
ATOM 1432 N N . PHE A 1 186 ? 8.449 -29.961 5.488 1.00 76.00 186 PHE A N 1
ATOM 1433 C CA . PHE A 1 186 ? 7.333 -29.063 5.732 1.00 76.00 186 PHE A CA 1
ATOM 1434 C C . PHE A 1 186 ? 6.035 -29.818 5.455 1.00 76.00 186 PHE A C 1
ATOM 1436 O O . PHE A 1 186 ? 5.893 -30.465 4.418 1.00 76.00 186 PHE A O 1
ATOM 1443 N N . ARG A 1 187 ? 5.084 -29.725 6.388 1.00 75.94 187 ARG A N 1
ATOM 1444 C CA . ARG A 1 187 ? 3.726 -30.221 6.182 1.00 75.94 187 ARG A CA 1
ATOM 1445 C C . ARG A 1 187 ? 3.199 -29.597 4.893 1.00 75.94 187 ARG A C 1
ATOM 1447 O O . ARG A 1 187 ? 3.095 -28.373 4.816 1.00 75.94 187 ARG A O 1
ATOM 1454 N N . GLU A 1 188 ? 2.899 -30.424 3.893 1.00 76.88 188 GLU A N 1
ATOM 1455 C CA . GLU A 1 188 ? 2.270 -29.952 2.665 1.00 76.88 188 GLU A CA 1
ATOM 1456 C C . GLU A 1 188 ? 0.979 -29.237 3.048 1.00 76.88 188 GLU A C 1
ATOM 1458 O O . GLU A 1 188 ? 0.028 -29.827 3.570 1.00 76.88 188 GLU A O 1
ATOM 1463 N N . PHE A 1 189 ? 0.966 -27.924 2.844 1.00 70.62 189 PHE A N 1
ATOM 1464 C CA . PHE A 1 189 ? -0.257 -27.160 2.940 1.00 70.62 189 PHE A CA 1
ATOM 1465 C C . PHE A 1 189 ? -1.169 -27.694 1.846 1.00 70.62 189 PHE A C 1
ATOM 1467 O O . PHE A 1 189 ? -0.920 -27.467 0.659 1.00 70.62 189 PHE A O 1
ATOM 1474 N N . HIS A 1 190 ? -2.217 -28.419 2.241 1.00 63.81 190 HIS A N 1
ATOM 1475 C CA . HIS A 1 190 ? -3.329 -28.703 1.352 1.00 63.81 190 HIS A CA 1
ATOM 1476 C C . HIS A 1 190 ? -3.761 -27.362 0.767 1.00 63.81 190 HIS A C 1
ATOM 1478 O O . HIS A 1 190 ? -4.274 -26.497 1.482 1.00 63.81 190 HIS A O 1
ATOM 1484 N N . LYS A 1 191 ? -3.485 -27.161 -0.526 1.00 65.12 191 LYS A N 1
ATOM 1485 C CA . LYS A 1 191 ? -4.016 -26.020 -1.267 1.00 65.12 191 LYS A CA 1
ATOM 1486 C C . LYS A 1 191 ? -5.520 -26.045 -1.004 1.00 65.12 191 LYS A C 1
ATOM 1488 O O . LYS A 1 191 ? -6.104 -27.113 -1.207 1.00 65.12 191 LYS A O 1
ATOM 1493 N N . PRO A 1 192 ? -6.146 -24.955 -0.525 1.00 61.69 192 PRO A N 1
ATOM 1494 C CA . PRO A 1 192 ? -7.591 -24.940 -0.400 1.00 61.69 192 PRO A CA 1
ATOM 1495 C C . PRO A 1 192 ? -8.129 -25.284 -1.783 1.00 61.69 192 PRO A C 1
ATOM 1497 O O . PRO A 1 192 ? -7.874 -24.564 -2.752 1.00 61.69 192 PRO A O 1
ATOM 1500 N N . GLY A 1 193 ? -8.755 -26.457 -1.884 1.00 49.34 193 GLY A N 1
ATOM 1501 C CA . GLY A 1 193 ? -9.379 -26.916 -3.105 1.00 49.34 193 GLY A CA 1
ATOM 1502 C C . GLY A 1 193 ? -10.389 -25.856 -3.479 1.00 49.34 193 GLY A C 1
ATOM 1503 O O . GLY A 1 193 ? -11.429 -25.735 -2.840 1.00 49.34 193 GLY A O 1
ATOM 1504 N N . ARG A 1 194 ? -10.052 -25.030 -4.470 1.00 55.19 194 ARG A N 1
ATOM 1505 C CA . ARG A 1 194 ? -11.026 -24.153 -5.098 1.00 55.19 194 ARG A CA 1
ATOM 1506 C C . ARG A 1 194 ? -12.058 -25.121 -5.671 1.00 55.19 194 ARG A C 1
ATOM 1508 O O . ARG A 1 194 ? -11.658 -25.932 -6.511 1.00 55.19 194 ARG A O 1
ATOM 1515 N N . PRO A 1 195 ? -13.321 -25.129 -5.207 1.00 49.97 195 PRO A N 1
ATOM 1516 C CA . PRO A 1 195 ? -14.320 -25.944 -5.867 1.00 49.97 195 PRO A CA 1
ATOM 1517 C C . PRO A 1 195 ? -14.291 -25.520 -7.329 1.00 49.97 195 PRO A C 1
ATOM 1519 O O . PRO A 1 195 ? -14.396 -24.330 -7.641 1.00 49.97 195 PRO A O 1
ATOM 1522 N N . ALA A 1 196 ? -14.022 -26.485 -8.206 1.00 50.88 196 ALA A N 1
ATOM 1523 C CA . ALA A 1 196 ? -14.081 -26.304 -9.639 1.00 50.88 196 ALA A CA 1
ATOM 1524 C C . ALA A 1 196 ? -15.549 -26.066 -10.004 1.00 50.88 196 ALA A C 1
ATOM 1526 O O . ALA A 1 196 ? -16.249 -26.957 -10.471 1.00 50.88 196 ALA A O 1
ATOM 1527 N N . PHE A 1 197 ? -16.031 -24.851 -9.751 1.00 50.09 197 PHE A N 1
ATOM 1528 C CA . PHE A 1 197 ? -17.142 -24.306 -10.498 1.00 50.09 197 PHE A CA 1
ATOM 1529 C C . PHE A 1 197 ? -16.632 -24.208 -11.926 1.00 50.09 197 PHE A C 1
ATOM 1531 O O . PHE A 1 197 ? -15.804 -23.351 -12.244 1.00 50.09 197 PHE A O 1
ATOM 1538 N N . GLY A 1 198 ? -17.043 -25.179 -12.742 1.00 47.00 198 GLY A N 1
ATOM 1539 C CA . GLY A 1 198 ? -16.782 -25.176 -14.167 1.00 47.00 198 GLY A CA 1
ATOM 1540 C C . GLY A 1 198 ? -17.112 -23.794 -14.705 1.00 47.00 198 GLY A C 1
ATOM 1541 O O . GLY A 1 198 ? -18.215 -23.288 -14.496 1.00 47.00 198 GLY A O 1
ATOM 1542 N N . LEU A 1 199 ? -16.131 -23.163 -15.350 1.00 51.97 199 LEU A N 1
ATOM 1543 C CA . LEU A 1 199 ? -16.421 -22.004 -16.172 1.00 51.97 199 LEU A CA 1
ATOM 1544 C C . LEU A 1 199 ? -17.486 -22.459 -17.181 1.00 51.97 199 LEU A C 1
ATOM 1546 O O . LEU A 1 199 ? -17.232 -23.428 -17.906 1.00 51.97 199 LEU A O 1
ATOM 1550 N N . PRO A 1 200 ? -18.665 -21.816 -17.243 1.00 57.72 200 PRO A N 1
ATOM 1551 C CA . PRO A 1 200 ? -19.547 -22.036 -18.374 1.00 57.72 200 PRO A CA 1
ATOM 1552 C C . PRO A 1 200 ? -18.767 -21.687 -19.651 1.00 57.72 200 PRO A C 1
ATOM 1554 O O . PRO A 1 200 ? -17.890 -20.813 -19.603 1.00 57.72 200 PRO A O 1
ATOM 1557 N N . PRO A 1 201 ? -19.037 -22.369 -20.779 1.00 55.56 201 PRO A N 1
ATOM 1558 C CA . PRO A 1 201 ? -18.340 -22.093 -22.025 1.00 55.56 201 PRO A CA 1
ATOM 1559 C C . PRO A 1 201 ? -18.416 -20.595 -22.307 1.00 55.56 201 PRO A C 1
ATOM 1561 O O . PRO A 1 201 ? -19.491 -19.997 -22.219 1.00 55.56 201 PRO A O 1
ATOM 1564 N N . THR A 1 202 ? -17.261 -19.999 -22.596 1.00 57.00 202 THR A N 1
ATOM 1565 C CA . THR A 1 202 ? -17.112 -18.620 -23.050 1.00 57.00 202 THR A CA 1
ATOM 1566 C C . THR A 1 202 ? -18.026 -18.427 -24.250 1.00 57.00 202 THR A C 1
ATOM 1568 O O . THR A 1 202 ? -17.684 -18.772 -25.380 1.00 57.00 202 THR A O 1
ATOM 1571 N N . GLN A 1 203 ? -19.230 -17.916 -23.999 1.00 55.59 203 GLN A N 1
ATOM 1572 C CA . GLN A 1 203 ? -20.108 -17.489 -25.069 1.00 55.59 203 GLN A CA 1
ATOM 1573 C C . GLN A 1 203 ? -19.365 -16.370 -25.805 1.00 55.59 203 GLN A C 1
ATOM 1575 O O . GLN A 1 203 ? -18.822 -15.475 -25.145 1.00 55.59 203 GLN A O 1
ATOM 1580 N N . PRO A 1 204 ? -19.284 -16.407 -27.145 1.00 56.53 204 PRO A N 1
ATOM 1581 C CA . PRO A 1 204 ? -18.721 -15.291 -27.883 1.00 56.53 204 PRO A CA 1
ATOM 1582 C C . PRO A 1 204 ? -19.497 -14.036 -27.481 1.00 56.53 204 PRO A C 1
ATOM 1584 O O . PRO A 1 204 ? -20.727 -14.072 -27.442 1.00 56.53 204 PRO A O 1
ATOM 1587 N N . LEU A 1 205 ? -18.779 -12.954 -27.150 1.00 51.47 205 LEU A N 1
ATOM 1588 C CA . LEU A 1 205 ? -19.355 -11.634 -26.892 1.00 51.47 205 LEU A CA 1
ATOM 1589 C C . LEU A 1 205 ? -20.324 -11.314 -28.030 1.00 51.47 205 LEU A C 1
ATOM 1591 O O . LEU A 1 205 ? -19.907 -10.947 -29.132 1.00 51.47 205 LEU A O 1
A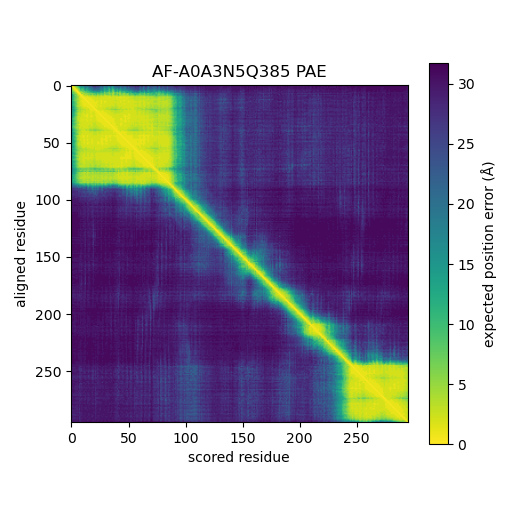TOM 1595 N N . ARG A 1 206 ? -21.619 -11.516 -27.780 1.00 59.34 206 ARG A N 1
ATOM 1596 C CA . ARG A 1 206 ? -22.673 -11.180 -28.725 1.00 59.34 206 ARG A CA 1
ATOM 1597 C C . ARG A 1 206 ? -22.575 -9.671 -28.867 1.00 59.34 206 ARG A C 1
ATOM 1599 O O . ARG A 1 206 ? -22.821 -8.951 -27.903 1.00 59.34 206 ARG A O 1
ATOM 1606 N N . ARG A 1 207 ? -22.088 -9.205 -30.017 1.00 57.25 207 ARG A N 1
ATOM 1607 C CA . ARG A 1 207 ? -21.956 -7.779 -30.314 1.00 57.25 207 ARG A CA 1
ATOM 1608 C C . ARG A 1 207 ? -23.370 -7.215 -30.386 1.00 57.25 207 ARG A C 1
ATOM 1610 O O . ARG A 1 207 ? -23.998 -7.270 -31.434 1.00 57.25 207 ARG A O 1
ATOM 1617 N N . VAL A 1 208 ? -23.892 -6.782 -29.245 1.00 67.25 208 VAL A N 1
ATOM 1618 C CA . VAL A 1 208 ? -25.151 -6.047 -29.167 1.00 67.25 208 VAL A CA 1
ATOM 1619 C C . VAL A 1 208 ? -24.932 -4.770 -29.966 1.00 67.25 208 VAL A C 1
ATOM 1621 O O . VAL A 1 208 ? -23.974 -4.037 -29.704 1.00 67.25 208 VAL A O 1
ATOM 1624 N N . SER A 1 209 ? -25.745 -4.555 -30.996 1.00 78.19 209 SER A N 1
ATOM 1625 C CA . SER A 1 209 ? -25.657 -3.331 -31.789 1.00 78.19 209 SER A CA 1
ATOM 1626 C C . SER A 1 209 ? -26.047 -2.140 -30.908 1.00 78.19 209 SER A C 1
ATOM 1628 O O . SER A 1 209 ? -26.869 -2.274 -29.999 1.00 78.19 209 SER A O 1
ATOM 1630 N N . LEU A 1 210 ? -25.426 -0.978 -31.130 1.00 76.12 210 LEU A N 1
ATOM 1631 C CA . LEU A 1 210 ? -25.676 0.219 -30.312 1.00 76.12 210 LEU A CA 1
ATOM 1632 C C . LEU A 1 210 ? -27.159 0.621 -30.308 1.00 76.12 210 LEU A C 1
ATOM 1634 O O . LEU A 1 210 ? -27.650 1.145 -29.314 1.00 76.12 210 LEU A O 1
ATOM 1638 N N . GLU A 1 211 ? -27.867 0.313 -31.391 1.00 77.38 211 GLU A N 1
ATOM 1639 C CA . GLU A 1 211 ? -29.296 0.563 -31.568 1.00 77.38 211 GLU A CA 1
ATOM 1640 C C . GLU A 1 211 ? -30.155 -0.349 -30.677 1.00 77.38 211 GLU A C 1
ATOM 1642 O O . GLU A 1 211 ? -31.034 0.116 -29.956 1.00 77.38 211 GLU A O 1
ATOM 1647 N N . GLU A 1 212 ? -29.798 -1.631 -30.583 1.00 79.19 212 GLU A N 1
ATOM 1648 C CA . GLU A 1 212 ? -30.462 -2.596 -29.700 1.00 79.19 212 GLU A CA 1
ATOM 1649 C C . GLU A 1 212 ? -30.212 -2.285 -28.208 1.00 79.19 212 GLU A C 1
ATOM 1651 O O . GLU A 1 212 ? -31.070 -2.508 -27.348 1.00 79.19 212 GLU A O 1
ATOM 1656 N N . LEU A 1 213 ? -29.042 -1.718 -27.886 1.00 78.75 213 LEU A N 1
ATOM 1657 C CA . LEU A 1 213 ? -28.732 -1.228 -26.542 1.00 78.75 213 LEU A CA 1
ATOM 1658 C C . LEU A 1 213 ? -29.524 0.047 -26.206 1.00 78.75 213 LEU A C 1
ATOM 1660 O O . LEU A 1 213 ? -30.010 0.180 -25.081 1.00 78.75 213 LEU A O 1
ATOM 1664 N N . ALA A 1 214 ? -29.677 0.959 -27.171 1.00 78.81 214 ALA A N 1
ATOM 1665 C CA . ALA A 1 214 ? -30.441 2.194 -27.011 1.00 78.81 214 ALA A CA 1
ATOM 1666 C C . ALA A 1 214 ? -31.921 1.904 -26.720 1.00 78.81 214 ALA A C 1
ATOM 1668 O O . ALA A 1 214 ? -32.476 2.455 -25.766 1.00 78.81 214 ALA A O 1
ATOM 1669 N N . ASP A 1 215 ? -32.520 0.953 -27.440 1.00 80.00 215 ASP A N 1
ATOM 1670 C CA . ASP A 1 215 ? -33.892 0.498 -27.188 1.00 80.00 215 ASP A CA 1
ATOM 1671 C C . ASP A 1 215 ? -34.048 -0.144 -25.806 1.00 80.00 215 ASP A C 1
ATOM 1673 O O . ASP A 1 215 ? -35.045 0.069 -25.106 1.00 80.00 215 ASP A O 1
ATOM 1677 N N . LYS A 1 216 ? -33.044 -0.910 -25.365 1.00 78.75 216 LYS A N 1
ATOM 1678 C CA . LYS A 1 216 ? -33.058 -1.543 -24.043 1.00 78.75 216 LYS A CA 1
ATOM 1679 C C . LYS A 1 216 ? -32.958 -0.518 -22.913 1.00 78.75 216 LYS A C 1
ATOM 1681 O O . LYS A 1 216 ? -33.648 -0.669 -21.910 1.00 78.75 216 LYS A O 1
ATOM 1686 N N . ILE A 1 217 ? -32.157 0.535 -23.076 1.00 72.88 217 ILE A N 1
ATOM 1687 C CA . ILE A 1 217 ? -32.063 1.637 -22.105 1.00 72.88 217 ILE A CA 1
ATOM 1688 C C . ILE A 1 217 ? -33.349 2.478 -22.109 1.00 72.88 217 ILE A C 1
ATOM 1690 O O . ILE A 1 217 ? -33.816 2.876 -21.043 1.00 72.88 217 ILE A O 1
ATOM 1694 N N . GLY A 1 218 ? -33.973 2.687 -23.275 1.00 71.31 218 GLY A N 1
ATOM 1695 C CA . GLY A 1 218 ? -35.257 3.384 -23.394 1.00 71.31 218 GLY A CA 1
ATOM 1696 C C . GLY A 1 218 ? -36.378 2.723 -22.587 1.00 71.31 218 GLY A C 1
ATOM 1697 O O . GLY A 1 218 ? -37.150 3.418 -21.933 1.00 71.31 218 GLY A O 1
ATOM 1698 N N . ARG A 1 219 ? -36.411 1.384 -22.551 1.00 69.69 219 ARG A N 1
ATOM 1699 C CA . ARG A 1 219 ? -37.385 0.595 -21.768 1.00 69.69 219 ARG A CA 1
ATOM 1700 C C . ARG A 1 219 ? -37.096 0.544 -20.264 1.00 69.69 219 ARG A C 1
ATOM 1702 O O . ARG A 1 219 ? -37.987 0.205 -19.499 1.00 69.69 219 ARG A O 1
ATOM 1709 N N . VAL A 1 220 ? -35.868 0.859 -19.844 1.00 63.88 220 VAL A N 1
ATOM 1710 C CA . VAL A 1 220 ? -35.430 0.853 -18.431 1.00 63.88 220 VAL A CA 1
ATOM 1711 C C . VAL A 1 220 ? -35.542 2.243 -17.793 1.00 63.88 220 VAL A C 1
ATOM 1713 O O . VAL A 1 220 ? -35.264 2.398 -16.605 1.00 63.88 220 VAL A O 1
ATOM 1716 N N . ARG A 1 221 ? -35.986 3.268 -18.537 1.00 60.19 221 ARG A N 1
ATOM 1717 C CA . ARG A 1 221 ? -36.366 4.555 -17.942 1.00 60.19 221 ARG A CA 1
ATOM 1718 C C . ARG A 1 221 ? -37.521 4.333 -16.965 1.00 60.19 221 ARG A C 1
ATOM 1720 O O . ARG A 1 221 ? -38.679 4.291 -17.362 1.00 60.19 221 ARG A O 1
ATOM 1727 N N . LEU A 1 222 ? -37.163 4.186 -15.693 1.00 58.47 222 LEU A N 1
ATOM 1728 C CA . LEU A 1 222 ? -38.069 4.205 -14.557 1.00 58.47 222 LEU A CA 1
ATOM 1729 C C . LEU A 1 222 ? -38.939 5.459 -14.681 1.00 58.47 222 LEU A C 1
ATOM 1731 O O . LEU A 1 222 ? -38.420 6.577 -14.744 1.00 58.47 222 LEU A O 1
ATOM 1735 N N . THR A 1 223 ? -40.252 5.274 -14.769 1.00 62.28 223 THR A N 1
ATOM 1736 C CA . THR A 1 223 ? -41.197 6.377 -14.611 1.00 62.28 223 THR A CA 1
ATOM 1737 C C . THR A 1 223 ? -41.074 6.899 -13.180 1.00 62.28 223 THR A C 1
ATOM 1739 O O . THR A 1 223 ? -40.763 6.145 -12.255 1.00 62.28 223 THR A O 1
ATOM 1742 N N . ALA A 1 224 ? -41.289 8.201 -12.977 1.00 59.28 224 ALA A N 1
ATOM 1743 C CA . ALA A 1 224 ? -41.198 8.815 -11.649 1.00 59.28 224 ALA A CA 1
ATOM 1744 C C . ALA A 1 224 ? -42.113 8.125 -10.611 1.00 59.28 224 ALA A C 1
ATOM 1746 O O . ALA A 1 224 ? -41.780 8.080 -9.431 1.00 59.28 224 ALA A O 1
ATOM 1747 N N . GLU A 1 225 ? -43.204 7.506 -11.070 1.00 57.88 225 GLU A N 1
ATOM 1748 C CA . GLU A 1 225 ? -44.159 6.747 -10.254 1.00 57.88 225 GLU A CA 1
ATOM 1749 C C . GLU A 1 225 ? -43.595 5.428 -9.688 1.00 57.88 225 GLU A C 1
ATOM 1751 O O . GLU A 1 225 ? -44.030 4.972 -8.631 1.00 57.88 225 GLU A O 1
ATOM 1756 N N . GLU A 1 226 ? -42.607 4.804 -10.341 1.00 57.69 226 GLU A N 1
ATOM 1757 C CA . GLU A 1 226 ? -41.991 3.554 -9.860 1.00 57.69 226 GLU A CA 1
ATOM 1758 C C . GLU A 1 226 ? -40.987 3.815 -8.717 1.00 57.69 226 GLU A C 1
ATOM 1760 O O . GLU A 1 226 ? -40.748 2.950 -7.873 1.00 57.69 226 GLU A O 1
ATOM 1765 N N . LEU A 1 227 ? -40.419 5.028 -8.652 1.00 58.75 227 LEU A N 1
ATOM 1766 C CA . LEU A 1 227 ? -39.487 5.441 -7.597 1.00 58.75 227 LEU A CA 1
ATOM 1767 C C . LEU A 1 227 ? -40.205 5.689 -6.259 1.00 58.75 227 LEU A C 1
ATOM 1769 O O . LEU A 1 227 ? -39.623 5.467 -5.199 1.00 58.75 227 LEU A O 1
ATOM 1773 N N . GLU A 1 228 ? -41.474 6.099 -6.312 1.00 60.06 228 GLU A N 1
ATOM 1774 C CA . GLU A 1 228 ? -42.296 6.435 -5.144 1.00 60.06 228 GLU A CA 1
ATOM 1775 C C . GLU A 1 228 ? -42.849 5.187 -4.425 1.00 60.06 228 GLU A C 1
ATOM 1777 O O . GLU A 1 228 ? -43.098 5.212 -3.223 1.00 60.06 228 GLU A O 1
ATOM 1782 N N . LYS A 1 229 ? -42.967 4.052 -5.131 1.00 61.16 229 LYS A N 1
ATOM 1783 C CA . LYS A 1 229 ? -43.413 2.760 -4.567 1.00 61.16 229 LYS A CA 1
ATOM 1784 C C . LYS A 1 229 ? -42.306 1.926 -3.922 1.00 61.16 229 LYS A C 1
ATOM 1786 O O . LYS A 1 229 ? -42.583 0.841 -3.406 1.00 61.16 229 LYS A O 1
ATOM 1791 N N . ARG A 1 230 ? -41.052 2.380 -3.955 1.00 56.66 230 ARG A N 1
ATOM 1792 C CA . ARG A 1 230 ? -39.943 1.640 -3.351 1.00 56.66 230 ARG A CA 1
ATOM 1793 C C . ARG A 1 230 ? -40.077 1.702 -1.820 1.00 56.66 230 ARG A C 1
ATOM 1795 O O . ARG A 1 230 ? -40.145 2.805 -1.281 1.00 56.66 230 ARG A O 1
ATOM 1802 N N . PRO A 1 231 ? -40.103 0.559 -1.105 1.00 66.69 231 PRO A N 1
ATOM 1803 C CA . PRO A 1 231 ? -40.109 0.582 0.354 1.00 66.69 231 PRO A CA 1
ATOM 1804 C C . PRO A 1 231 ? -38.888 1.371 0.853 1.00 66.69 231 PRO A C 1
ATOM 1806 O O . PRO A 1 231 ? -37.825 1.288 0.220 1.00 66.69 231 PRO A O 1
ATOM 1809 N N . PRO A 1 232 ? -39.024 2.150 1.944 1.00 66.44 232 PRO A N 1
ATOM 1810 C CA . PRO A 1 232 ? -37.919 2.938 2.468 1.00 66.44 232 PRO A CA 1
ATOM 1811 C C . PRO A 1 232 ? -36.731 2.012 2.726 1.00 66.44 232 PRO A C 1
ATOM 1813 O O . PRO A 1 232 ? -36.886 0.913 3.264 1.00 66.44 232 PRO A O 1
ATOM 1816 N N . ALA A 1 233 ? -35.551 2.432 2.268 1.00 66.56 233 ALA A N 1
ATOM 1817 C CA . ALA A 1 233 ? -34.319 1.711 2.546 1.00 66.56 233 ALA A CA 1
ATOM 1818 C C . ALA A 1 233 ? -34.183 1.531 4.071 1.00 66.56 233 ALA A C 1
ATOM 1820 O O . ALA A 1 233 ? -34.540 2.457 4.803 1.00 66.56 233 ALA A O 1
ATOM 1821 N N . PRO A 1 234 ? -33.707 0.370 4.559 1.00 57.91 234 PRO A N 1
ATOM 1822 C CA . PRO A 1 234 ? -33.452 0.198 5.983 1.00 57.91 234 PRO A CA 1
ATOM 1823 C C . PRO A 1 234 ? -32.529 1.320 6.470 1.00 57.91 234 PRO A C 1
ATOM 1825 O O . PRO A 1 234 ? -31.540 1.638 5.806 1.00 57.91 234 PRO A O 1
ATOM 1828 N N . ASP A 1 235 ? -32.890 1.943 7.595 1.00 58.03 235 ASP A N 1
ATOM 1829 C CA . ASP A 1 235 ? -32.119 3.033 8.189 1.00 58.03 235 ASP A CA 1
ATOM 1830 C C . ASP A 1 235 ? -30.648 2.608 8.365 1.00 58.03 235 ASP A C 1
ATOM 1832 O O . ASP A 1 235 ? -30.384 1.626 9.071 1.00 58.03 235 ASP A O 1
ATOM 1836 N N . PRO A 1 236 ? -29.669 3.361 7.824 1.00 53.09 236 PRO A N 1
ATOM 1837 C CA . PRO A 1 236 ? -28.240 3.053 7.967 1.00 53.09 236 PRO A CA 1
ATOM 1838 C C . PRO A 1 236 ? -27.748 3.017 9.423 1.00 53.09 236 PRO A C 1
ATOM 1840 O O . PRO A 1 236 ? -26.638 2.574 9.696 1.00 53.09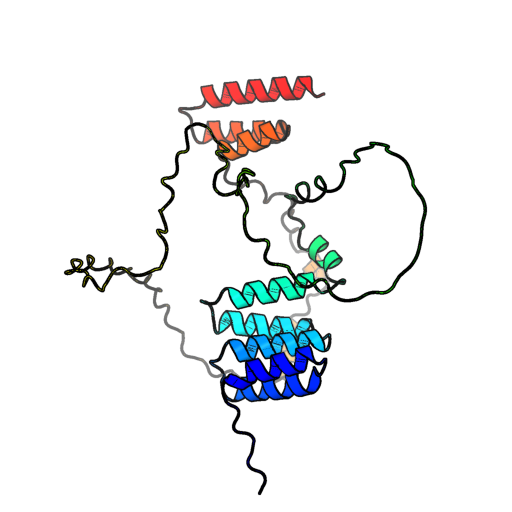 236 PRO A O 1
ATOM 1843 N N . LEU A 1 237 ? -28.557 3.498 10.371 1.00 51.81 237 LEU A N 1
ATOM 1844 C CA . LEU A 1 237 ? -28.220 3.592 11.791 1.00 51.81 237 LEU A CA 1
ATOM 1845 C C . LEU A 1 237 ? -28.459 2.293 12.580 1.00 51.81 237 LEU A C 1
ATOM 1847 O O . LEU A 1 237 ? -28.135 2.241 13.765 1.00 51.81 237 LEU A O 1
ATOM 1851 N N . GLN A 1 238 ? -29.033 1.244 11.978 1.00 48.59 238 GLN A N 1
ATOM 1852 C CA . GLN A 1 238 ? -29.358 0.007 12.709 1.00 48.59 238 GLN A CA 1
ATOM 1853 C C . GLN A 1 238 ? -28.316 -1.116 12.570 1.00 48.59 238 GLN A C 1
ATOM 1855 O O . GLN A 1 238 ? -28.331 -2.051 13.375 1.00 48.59 238 GLN A O 1
ATOM 1860 N N . GLU A 1 239 ? -27.371 -1.021 11.630 1.00 47.97 239 GLU A N 1
ATOM 1861 C CA . GLU A 1 239 ? -26.407 -2.102 11.355 1.00 47.97 239 GLU A CA 1
ATOM 1862 C C . GLU A 1 239 ? -25.246 -2.212 12.369 1.00 47.97 239 GLU A C 1
ATOM 1864 O O . GLU A 1 239 ? -24.544 -3.221 12.382 1.00 47.97 239 GLU A O 1
ATOM 1869 N N . GLU A 1 240 ? -25.077 -1.274 13.313 1.00 51.31 240 GLU A N 1
ATOM 1870 C CA . GLU A 1 240 ? -24.024 -1.380 14.349 1.00 51.31 240 GLU A CA 1
ATOM 1871 C C . GLU A 1 240 ? -24.290 -2.453 15.426 1.00 51.31 240 GLU A C 1
ATOM 1873 O O . GLU A 1 240 ? -23.440 -2.732 16.276 1.00 51.31 240 GLU A O 1
ATOM 1878 N N . ARG A 1 241 ? -25.462 -3.102 15.429 1.00 49.47 241 ARG A N 1
ATOM 1879 C CA . ARG A 1 241 ? -25.862 -3.978 16.545 1.00 49.47 241 ARG A CA 1
ATOM 1880 C C . ARG A 1 241 ? -25.075 -5.290 16.645 1.00 49.47 241 ARG A C 1
ATOM 1882 O O . ARG A 1 241 ? -25.139 -5.930 17.695 1.00 49.47 241 ARG A O 1
ATOM 1889 N N . HIS A 1 242 ? -24.295 -5.652 15.626 1.00 50.75 242 HIS A N 1
ATOM 1890 C CA . HIS A 1 242 ? -23.638 -6.959 15.500 1.00 50.75 242 HIS A CA 1
ATOM 1891 C C . HIS A 1 242 ? -22.105 -6.894 15.643 1.00 50.75 242 HIS A C 1
ATOM 1893 O O . HIS A 1 242 ? -21.387 -7.703 15.058 1.00 50.75 242 HIS A O 1
ATOM 1899 N N . SER A 1 243 ? -21.577 -5.948 16.427 1.00 63.28 243 SER A N 1
ATOM 1900 C CA . SER A 1 243 ? -20.168 -5.994 16.839 1.00 63.28 243 SER A CA 1
ATOM 1901 C C . SER A 1 243 ? -19.941 -7.150 17.821 1.00 63.28 243 SER A C 1
ATOM 1903 O O . SER A 1 243 ? -20.669 -7.285 18.808 1.00 63.28 243 SER A O 1
ATOM 1905 N N . VAL A 1 244 ? -18.945 -8.000 17.548 1.00 74.19 244 VAL A N 1
ATOM 1906 C CA . VAL A 1 244 ? -18.537 -9.097 18.438 1.00 74.19 244 VAL A CA 1
ATOM 1907 C C . VAL A 1 244 ? -17.998 -8.494 19.734 1.00 74.19 244 VAL A C 1
ATOM 1909 O O . VAL A 1 244 ? -16.902 -7.935 19.772 1.00 74.19 244 VAL A O 1
ATOM 1912 N N . VAL A 1 245 ? -18.781 -8.596 20.806 1.00 82.81 245 VAL A N 1
ATOM 1913 C CA . VAL A 1 245 ? -18.408 -8.059 22.115 1.00 82.81 245 VAL A CA 1
ATOM 1914 C C . VAL A 1 245 ? -17.477 -9.037 22.826 1.00 82.81 245 VAL A C 1
ATOM 1916 O O . VAL A 1 245 ? -17.790 -10.214 22.975 1.00 82.81 245 VAL A O 1
ATOM 1919 N N . THR A 1 246 ? -16.329 -8.540 23.282 1.00 91.62 246 THR A N 1
ATOM 1920 C CA . THR A 1 246 ? -15.347 -9.295 24.074 1.00 91.62 246 THR A CA 1
ATOM 1921 C C . THR A 1 246 ? -15.110 -8.602 25.414 1.00 91.62 246 THR A C 1
ATOM 1923 O O . THR A 1 246 ? -15.294 -7.390 25.529 1.00 91.62 246 THR A O 1
ATOM 1926 N N . GLU A 1 247 ? -14.668 -9.345 26.436 1.00 91.44 247 GLU A N 1
ATOM 1927 C CA . GLU A 1 247 ? -14.360 -8.774 27.761 1.00 91.44 247 GLU A CA 1
ATOM 1928 C C . GLU A 1 247 ? -13.336 -7.629 27.666 1.00 91.44 247 GLU A C 1
ATOM 1930 O O . GLU A 1 247 ? -13.490 -6.592 28.311 1.00 91.44 247 GLU A O 1
ATOM 1935 N N . THR A 1 248 ? -12.311 -7.784 26.822 1.00 94.00 248 THR A N 1
ATOM 1936 C CA . THR A 1 248 ? -11.299 -6.747 26.587 1.00 94.00 248 THR A CA 1
ATOM 1937 C C . THR A 1 248 ? -11.918 -5.472 26.020 1.00 94.00 248 THR A C 1
ATOM 1939 O O . THR A 1 248 ? -11.562 -4.384 26.465 1.00 94.00 248 THR A O 1
ATOM 1942 N N . LEU A 1 249 ? -12.870 -5.588 25.090 1.00 92.94 249 LEU A N 1
ATOM 1943 C CA . LEU A 1 249 ? -13.560 -4.434 24.513 1.00 92.94 249 LEU A CA 1
ATOM 1944 C C . LEU A 1 249 ? -14.390 -3.685 25.565 1.00 92.94 249 LEU A C 1
ATOM 1946 O O . LEU A 1 249 ? -14.308 -2.463 25.651 1.00 92.94 249 LEU A O 1
ATOM 1950 N N . ALA A 1 250 ? -15.126 -4.410 26.410 1.00 93.00 250 ALA A N 1
ATOM 1951 C CA . ALA A 1 250 ? -15.908 -3.805 27.487 1.00 93.00 250 ALA A CA 1
ATOM 1952 C C . ALA A 1 250 ? -15.014 -3.042 28.487 1.00 93.00 250 ALA A C 1
ATOM 1954 O O . ALA A 1 250 ? -15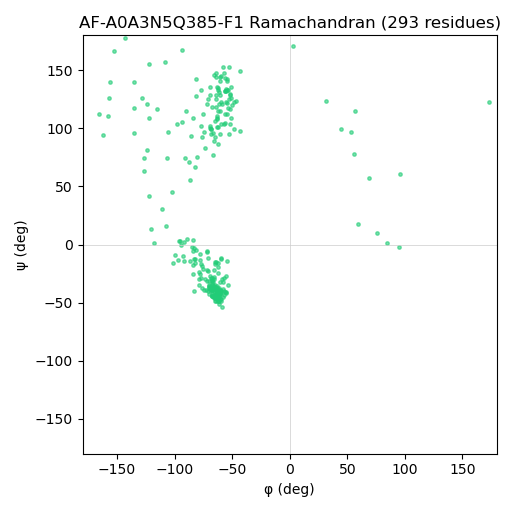.326 -1.919 28.886 1.00 93.00 250 ALA A O 1
ATOM 1955 N N . ARG A 1 251 ? -13.839 -3.597 28.819 1.00 93.88 251 ARG A N 1
ATOM 1956 C CA . ARG A 1 251 ? -12.837 -2.913 29.657 1.00 93.88 251 ARG A CA 1
ATOM 1957 C C . ARG A 1 251 ? -12.245 -1.673 28.998 1.00 93.88 251 ARG A C 1
ATOM 1959 O O . ARG A 1 251 ? -11.980 -0.691 29.686 1.00 93.88 251 ARG A O 1
ATOM 1966 N N . ILE A 1 252 ? -12.048 -1.698 27.682 1.00 94.62 252 ILE A N 1
ATOM 1967 C CA . ILE A 1 252 ? -11.611 -0.513 26.941 1.00 94.62 252 ILE A CA 1
ATOM 1968 C C . ILE A 1 252 ? -12.657 0.600 27.087 1.00 94.62 252 ILE A C 1
ATOM 1970 O O . ILE A 1 252 ? -12.278 1.719 27.427 1.00 94.62 252 ILE A O 1
ATOM 1974 N N . TYR A 1 253 ? -13.954 0.301 26.947 1.00 94.12 253 TYR A N 1
ATOM 1975 C CA . TYR A 1 253 ? -15.009 1.304 27.156 1.00 94.12 253 TYR A CA 1
ATOM 1976 C C . TYR A 1 253 ? -15.012 1.886 28.573 1.00 94.12 253 TYR A C 1
ATOM 1978 O O . TYR A 1 253 ? -15.125 3.102 28.726 1.00 94.12 253 TYR A O 1
ATOM 1986 N N . MET A 1 254 ? -14.789 1.054 29.593 1.00 93.06 254 MET A N 1
ATOM 1987 C CA . MET A 1 254 ? -14.633 1.508 30.978 1.00 93.06 254 MET A CA 1
ATOM 1988 C C . MET A 1 254 ? -13.415 2.434 31.148 1.00 93.06 254 MET A C 1
ATOM 1990 O O . MET A 1 254 ? -13.529 3.490 31.762 1.00 93.06 254 MET A O 1
ATOM 1994 N N . SER A 1 255 ? -12.264 2.102 30.546 1.00 92.81 255 SER A N 1
ATOM 1995 C CA . SER A 1 255 ? -11.059 2.952 30.598 1.00 92.81 255 SER A CA 1
ATOM 1996 C C . SER A 1 255 ? -11.230 4.296 29.882 1.00 92.81 255 SER A C 1
ATOM 1998 O O . SER A 1 255 ? -10.627 5.292 30.270 1.00 92.81 255 SER A O 1
ATOM 2000 N N . GLN A 1 256 ? -12.082 4.325 28.856 1.00 94.38 256 GLN A N 1
ATOM 2001 C CA . GLN A 1 256 ? -12.439 5.521 28.094 1.00 94.38 256 GLN A CA 1
ATOM 2002 C C . GLN A 1 256 ? -13.556 6.336 28.761 1.00 94.38 256 GLN A C 1
ATOM 2004 O O . GLN A 1 256 ? -14.019 7.305 28.164 1.00 94.38 256 GLN A O 1
ATOM 2009 N N . LYS A 1 257 ? -14.013 5.940 29.961 1.00 92.94 257 LYS A N 1
ATOM 2010 C CA . LYS A 1 257 ? -15.139 6.554 30.689 1.00 92.94 257 LYS A CA 1
ATOM 2011 C C . LYS A 1 257 ? -16.468 6.529 29.924 1.00 92.94 257 LYS A C 1
ATOM 2013 O O . LYS A 1 257 ? -17.414 7.233 30.256 1.00 92.94 257 LYS A O 1
ATOM 2018 N N . SER A 1 258 ? -16.575 5.685 28.899 1.00 95.00 258 SER A N 1
ATOM 2019 C CA . SER A 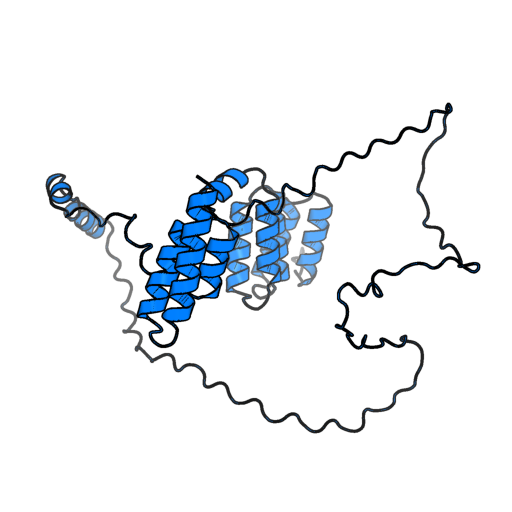1 258 ? -17.817 5.482 28.155 1.00 95.00 258 SER A CA 1
ATOM 2020 C C . SER A 1 258 ? -18.648 4.402 28.851 1.00 95.00 258 SER A C 1
ATOM 2022 O O . SER A 1 258 ? -18.757 3.270 28.373 1.00 95.00 258 SER A O 1
ATOM 2024 N N . TYR A 1 259 ? -19.194 4.738 30.023 1.00 95.06 259 TYR A N 1
ATOM 2025 C CA . TYR A 1 259 ? -19.847 3.761 30.899 1.00 95.06 259 TYR A CA 1
ATOM 2026 C C . TYR A 1 259 ? -21.113 3.152 30.289 1.00 95.06 259 TYR A C 1
ATOM 2028 O O . TYR A 1 259 ? -21.339 1.962 30.475 1.00 95.06 259 TYR A O 1
ATOM 2036 N N . ASP A 1 260 ? -21.892 3.905 29.506 1.00 93.19 260 ASP A N 1
ATOM 2037 C CA . ASP A 1 260 ? -23.110 3.375 28.872 1.00 93.19 260 ASP A CA 1
ATOM 2038 C C . ASP A 1 260 ? -22.781 2.233 27.892 1.00 93.19 260 ASP A C 1
ATOM 2040 O O . ASP A 1 260 ? -23.368 1.153 27.955 1.00 93.19 260 ASP A O 1
ATOM 2044 N N . LYS A 1 261 ? -21.746 2.416 27.058 1.00 93.81 261 LYS A N 1
ATOM 2045 C CA . LYS A 1 261 ? -21.266 1.374 26.133 1.00 93.81 261 LYS A CA 1
ATOM 2046 C C . LYS A 1 261 ? -20.643 0.189 26.870 1.00 93.81 261 LYS A C 1
ATOM 2048 O O . LYS A 1 261 ? -20.761 -0.948 26.416 1.00 93.81 261 LYS A O 1
ATOM 2053 N N . ALA A 1 262 ? -19.963 0.444 27.990 1.00 94.31 262 ALA A N 1
ATOM 2054 C CA . ALA A 1 262 ? -19.380 -0.607 28.819 1.00 94.31 262 ALA A CA 1
ATOM 2055 C C . ALA A 1 262 ? -20.467 -1.491 29.450 1.00 94.31 262 ALA A C 1
ATOM 2057 O O . ALA A 1 262 ? -20.349 -2.715 29.406 1.00 94.31 262 ALA A O 1
ATOM 2058 N N . ILE A 1 263 ? -21.538 -0.886 29.973 1.00 94.50 263 ILE A N 1
ATOM 2059 C CA . ILE A 1 263 ? -22.679 -1.602 30.556 1.00 94.50 263 ILE A CA 1
ATOM 2060 C C . ILE A 1 263 ? -23.345 -2.477 29.491 1.00 94.50 263 ILE A C 1
ATOM 2062 O O . ILE A 1 263 ? -23.447 -3.684 29.697 1.00 94.50 263 ILE A O 1
ATOM 2066 N N . ASP A 1 264 ? -23.674 -1.918 28.322 1.00 94.69 264 ASP A N 1
ATOM 2067 C CA . ASP A 1 264 ? -24.274 -2.673 27.212 1.00 94.69 264 ASP A CA 1
ATOM 2068 C C . ASP A 1 264 ? -23.411 -3.871 26.787 1.00 94.69 264 ASP A C 1
ATOM 2070 O O . ASP A 1 264 ? -23.913 -4.969 26.519 1.00 94.69 264 ASP A O 1
ATOM 2074 N N . ALA A 1 265 ? -22.091 -3.675 26.734 1.00 94.06 265 ALA A N 1
ATOM 2075 C CA . ALA A 1 265 ? -21.145 -4.728 26.406 1.00 94.06 265 ALA A CA 1
ATOM 2076 C C . ALA A 1 265 ? -21.119 -5.835 27.478 1.00 94.06 265 ALA A C 1
ATOM 2078 O O . ALA A 1 265 ? -21.162 -7.020 27.139 1.00 94.06 265 ALA A O 1
ATOM 2079 N N . PHE A 1 266 ? -21.086 -5.478 28.765 1.00 94.31 266 PHE A N 1
ATOM 2080 C CA . PHE A 1 266 ? -21.103 -6.457 29.854 1.00 94.31 266 PHE A CA 1
ATOM 2081 C C . PHE A 1 266 ? -22.433 -7.207 29.957 1.00 94.31 266 PHE A C 1
ATOM 2083 O O . PHE A 1 266 ? -22.415 -8.414 30.194 1.00 94.31 266 PHE A O 1
ATOM 2090 N N . THR A 1 267 ? -23.567 -6.550 29.702 1.00 93.56 267 THR A N 1
ATOM 2091 C CA . THR A 1 267 ? -24.880 -7.210 29.659 1.00 93.56 267 THR A CA 1
ATOM 2092 C C . THR A 1 267 ? -24.922 -8.275 28.566 1.00 93.56 267 THR A C 1
ATOM 2094 O O . THR A 1 267 ? -25.306 -9.411 28.825 1.00 93.56 267 THR A O 1
ATOM 2097 N N . ARG A 1 268 ? -24.407 -7.980 27.366 1.00 92.31 268 ARG A N 1
ATOM 2098 C CA . ARG A 1 268 ? -24.308 -8.993 26.300 1.00 92.31 268 ARG A CA 1
ATOM 2099 C C . ARG A 1 268 ? -23.389 -10.156 26.683 1.00 92.31 268 ARG A C 1
ATOM 2101 O O . ARG A 1 268 ? -23.675 -11.302 26.350 1.00 92.31 268 ARG A O 1
ATOM 2108 N N . LEU A 1 269 ? -22.292 -9.891 27.396 1.00 92.31 269 LEU A N 1
ATOM 2109 C CA . LEU A 1 269 ? -21.390 -10.947 27.868 1.00 92.31 269 LEU A CA 1
ATOM 2110 C C . LEU A 1 269 ? -22.038 -11.853 28.930 1.00 92.31 269 LEU A C 1
ATOM 2112 O O . LEU A 1 269 ? -21.698 -13.034 28.979 1.00 92.31 269 LEU A O 1
ATOM 2116 N N . GLN A 1 270 ? -22.992 -11.355 29.725 1.00 93.06 270 GLN A N 1
ATOM 2117 C CA . GLN A 1 270 ? -23.783 -12.178 30.654 1.00 93.06 270 GLN A CA 1
ATOM 2118 C C . GLN A 1 270 ? -24.703 -13.173 29.939 1.00 93.06 270 GLN A C 1
ATOM 2120 O O . GLN A 1 270 ? -24.956 -14.264 30.464 1.00 93.06 270 GLN A O 1
ATOM 2125 N N . ASP A 1 271 ? -25.203 -12.805 28.760 1.00 89.94 271 ASP A N 1
ATOM 2126 C CA . ASP A 1 271 ? -26.033 -13.684 27.936 1.00 89.94 271 ASP A CA 1
ATOM 2127 C C . ASP A 1 271 ? -25.194 -14.776 27.266 1.00 89.94 271 ASP A C 1
ATOM 2129 O O . ASP A 1 271 ? -25.611 -15.932 27.217 1.00 89.94 271 ASP A O 1
ATOM 2133 N N . VAL A 1 272 ? -23.991 -14.426 26.799 1.00 91.19 272 VAL A N 1
ATOM 2134 C CA . VAL A 1 272 ? -23.078 -15.363 26.123 1.00 91.19 272 VAL A CA 1
ATOM 2135 C C . VAL A 1 272 ? -22.383 -16.312 27.109 1.00 91.19 272 VAL A C 1
ATOM 2137 O O . VAL A 1 272 ? -22.193 -17.485 26.791 1.00 91.19 272 VAL A O 1
ATOM 2140 N N . TYR A 1 273 ? -22.011 -15.835 28.300 1.00 91.06 273 TYR A N 1
ATOM 2141 C CA . TYR A 1 273 ? -21.252 -16.600 29.296 1.00 91.06 273 TYR A CA 1
ATOM 2142 C C . TYR A 1 273 ? -21.993 -16.657 30.644 1.00 91.06 273 TYR A C 1
ATOM 2144 O O . TYR A 1 273 ? -21.656 -15.903 31.565 1.00 91.06 273 TYR A O 1
ATOM 2152 N N . PRO A 1 274 ? -22.982 -17.561 30.804 1.00 90.25 274 PRO A N 1
ATOM 2153 C CA . PRO A 1 274 ? -23.780 -17.654 32.026 1.00 90.25 274 PRO A CA 1
ATOM 2154 C C . PRO A 1 274 ? -22.942 -17.971 33.276 1.00 90.25 274 PRO A C 1
ATOM 2156 O O . PRO A 1 274 ? -23.236 -17.455 34.352 1.00 90.25 274 PRO A O 1
ATOM 2159 N N . ASP A 1 275 ? -21.854 -18.730 33.122 1.00 93.25 275 ASP A N 1
ATOM 2160 C CA . ASP A 1 275 ? -20.950 -19.119 34.217 1.00 93.25 275 ASP A CA 1
ATOM 2161 C C . ASP A 1 275 ? -20.198 -17.929 34.838 1.00 93.25 275 ASP A C 1
ATOM 2163 O O . ASP A 1 275 ? -19.739 -17.998 35.974 1.00 93.25 275 ASP A O 1
ATOM 2167 N N . GLN A 1 276 ? -20.062 -16.819 34.101 1.00 92.50 276 GLN A N 1
ATOM 2168 C CA . GLN A 1 276 ? -19.365 -15.606 34.551 1.00 92.50 276 GLN A CA 1
ATOM 2169 C C . GLN A 1 276 ? -20.329 -14.450 34.859 1.00 92.50 276 GLN A C 1
ATOM 2171 O O . GLN A 1 276 ? -19.905 -13.298 34.970 1.00 92.50 276 GLN A O 1
ATOM 2176 N N . ARG A 1 277 ? -21.630 -14.728 35.017 1.00 91.94 277 ARG A N 1
ATOM 2177 C CA . ARG A 1 277 ? -22.653 -13.694 35.240 1.00 91.94 277 ARG A CA 1
ATOM 2178 C C . ARG A 1 277 ? -22.386 -12.818 36.453 1.00 91.94 277 ARG A C 1
ATOM 2180 O O . ARG A 1 277 ? -22.508 -11.602 36.335 1.00 91.94 277 ARG A O 1
ATOM 2187 N N . GLU A 1 278 ? -21.976 -13.413 37.571 1.00 93.69 278 GLU A N 1
ATOM 2188 C CA . GLU A 1 278 ? -21.655 -12.684 38.805 1.00 93.69 278 GLU A CA 1
ATOM 2189 C C . GLU A 1 278 ? -20.482 -11.717 38.605 1.00 93.69 278 GLU A C 1
ATOM 2191 O O . GLU A 1 278 ? -20.541 -10.562 39.024 1.00 93.69 278 GLU A O 1
ATOM 2196 N N . LYS A 1 279 ? -19.444 -12.156 37.879 1.00 94.50 279 LYS A N 1
ATOM 2197 C CA . LYS A 1 279 ? -18.281 -11.326 37.536 1.00 94.50 279 LYS A CA 1
ATOM 2198 C C . LYS A 1 279 ? -18.697 -10.110 36.708 1.00 94.50 279 LYS A C 1
ATOM 2200 O O . LYS A 1 279 ? -18.277 -8.996 37.005 1.00 94.50 279 LYS A O 1
ATOM 2205 N N . PHE A 1 280 ? -19.516 -10.306 35.677 1.00 95.38 280 PHE A N 1
ATOM 2206 C CA . PHE A 1 280 ? -19.988 -9.195 34.850 1.00 95.38 280 PHE A CA 1
ATOM 2207 C C . PHE A 1 280 ? -21.005 -8.309 35.580 1.00 95.38 280 PHE A C 1
ATOM 2209 O O . PHE A 1 280 ? -20.991 -7.104 35.365 1.00 95.38 280 PHE A O 1
ATOM 2216 N N . ALA A 1 281 ? -21.820 -8.860 36.486 1.00 95.19 281 ALA A N 1
ATOM 2217 C CA . ALA A 1 281 ? -22.737 -8.075 37.314 1.00 95.19 281 ALA A CA 1
ATOM 2218 C C . ALA A 1 281 ? -21.971 -7.097 38.216 1.00 95.19 281 ALA A C 1
ATOM 2220 O O . ALA A 1 281 ? -22.278 -5.910 38.230 1.00 95.19 281 ALA A O 1
ATOM 2221 N N . ALA A 1 282 ? -20.903 -7.565 38.871 1.00 95.75 282 ALA A N 1
ATOM 2222 C CA . ALA A 1 282 ? -20.041 -6.707 39.680 1.00 95.75 282 ALA A CA 1
ATOM 2223 C C . ALA A 1 282 ? -19.385 -5.579 38.858 1.00 95.75 282 ALA A C 1
ATOM 2225 O O . ALA A 1 282 ? -19.295 -4.446 39.327 1.00 95.75 282 ALA A O 1
ATOM 2226 N N . LEU A 1 283 ? -18.965 -5.867 37.619 1.00 94.81 283 LEU A N 1
ATOM 2227 C CA . LEU A 1 283 ? -18.388 -4.865 36.711 1.00 94.81 283 LEU A CA 1
ATOM 2228 C C . LEU A 1 283 ? -19.428 -3.849 36.215 1.00 94.81 283 LEU A C 1
ATOM 2230 O O . LEU A 1 283 ? -19.103 -2.673 36.049 1.00 94.81 283 LEU A O 1
ATOM 2234 N N . ILE A 1 284 ? -20.678 -4.271 36.004 1.00 95.12 284 ILE A N 1
ATOM 2235 C CA . ILE A 1 284 ? -21.791 -3.366 35.683 1.00 95.12 284 ILE A CA 1
ATOM 2236 C C . ILE A 1 284 ? -22.065 -2.440 36.874 1.00 95.12 284 ILE A C 1
ATOM 2238 O O . ILE A 1 284 ? -22.155 -1.226 36.691 1.00 95.12 284 ILE A O 1
ATOM 2242 N N . ASP A 1 285 ? -22.118 -2.973 38.095 1.00 96.44 285 ASP A N 1
ATOM 2243 C CA . ASP A 1 285 ? -22.299 -2.172 39.310 1.00 96.44 285 ASP A CA 1
ATOM 2244 C C . ASP A 1 285 ? -21.163 -1.156 39.499 1.00 96.44 285 ASP A C 1
ATOM 2246 O O . ASP A 1 285 ? -21.401 -0.007 39.870 1.00 96.44 285 ASP A O 1
ATOM 2250 N N . GLU A 1 286 ? -19.921 -1.542 39.208 1.00 94.69 286 GLU A N 1
ATOM 2251 C CA . GLU A 1 286 ? -18.781 -0.624 39.205 1.00 94.69 286 GLU A CA 1
ATOM 2252 C C . GLU A 1 286 ? -18.953 0.487 38.158 1.00 94.69 286 GLU A C 1
ATOM 2254 O O . GLU A 1 286 ? -18.840 1.670 38.489 1.00 94.69 286 GLU A O 1
ATOM 2259 N N . CYS A 1 287 ? -19.313 0.133 36.919 1.00 92.69 287 CYS A N 1
ATOM 2260 C CA . CYS A 1 287 ? -19.555 1.103 35.850 1.00 92.69 287 CYS A CA 1
ATOM 2261 C C . CYS A 1 287 ? -20.699 2.070 36.193 1.00 92.69 287 CYS A C 1
ATOM 2263 O O . CYS A 1 287 ? -20.590 3.265 35.922 1.00 92.69 287 CYS A O 1
ATOM 2265 N N . THR A 1 288 ? -21.781 1.595 36.819 1.00 93.38 288 THR A N 1
ATOM 2266 C CA . THR A 1 288 ? -22.906 2.458 37.217 1.00 93.38 288 THR A CA 1
ATOM 2267 C C . THR A 1 288 ? -22.518 3.443 38.319 1.00 93.38 288 THR A C 1
ATOM 2269 O O . THR A 1 288 ? -22.917 4.607 38.246 1.00 93.38 288 THR A O 1
ATOM 2272 N N . LYS A 1 289 ? -21.700 3.025 39.296 1.00 94.75 289 LYS A N 1
ATOM 2273 C CA . LYS A 1 289 ? -21.158 3.914 40.338 1.00 94.75 289 LYS A CA 1
ATOM 2274 C C . LYS A 1 289 ? -20.243 4.981 39.748 1.00 94.75 289 LYS A C 1
ATOM 2276 O O . LYS A 1 289 ? -20.377 6.146 40.107 1.00 94.75 289 LYS A O 1
ATOM 2281 N N . LEU A 1 290 ? -19.349 4.600 38.833 1.00 92.56 290 LEU A N 1
ATOM 2282 C CA . LEU A 1 290 ? -18.447 5.543 38.169 1.00 92.56 290 LEU A CA 1
ATOM 2283 C C . LEU A 1 290 ? -19.212 6.539 37.288 1.00 92.56 290 LEU A C 1
ATOM 2285 O O . LEU A 1 290 ? -18.922 7.730 37.329 1.00 92.56 290 LEU A O 1
ATOM 2289 N N . ARG A 1 291 ? -20.254 6.085 36.582 1.00 92.94 291 ARG A N 1
ATOM 2290 C CA . ARG A 1 291 ? -21.154 6.959 35.817 1.00 92.94 291 ARG A CA 1
ATOM 2291 C C . ARG A 1 291 ? -21.850 7.998 36.700 1.00 92.94 291 ARG A C 1
ATOM 2293 O O . ARG A 1 291 ? -21.954 9.149 36.301 1.00 92.94 291 ARG A O 1
ATOM 2300 N N . LEU A 1 292 ? -22.313 7.600 37.890 1.00 91.25 292 LEU A N 1
ATOM 2301 C CA . LEU A 1 292 ? -22.938 8.512 38.858 1.00 91.25 292 LEU A CA 1
ATOM 2302 C C . LEU A 1 292 ? -21.945 9.486 39.507 1.00 91.25 292 LEU A C 1
ATOM 2304 O O . LEU A 1 292 ? -22.372 10.517 40.007 1.00 91.25 292 LEU A O 1
ATOM 2308 N N . ALA A 1 293 ? -20.650 9.166 39.530 1.00 87.56 293 ALA A N 1
ATOM 2309 C CA . ALA A 1 293 ? -19.616 10.038 40.085 1.00 87.56 293 ALA A CA 1
ATOM 2310 C C . ALA A 1 293 ? -19.109 11.101 39.090 1.00 87.56 293 ALA A C 1
ATOM 2312 O O . ALA A 1 293 ? -18.467 12.061 39.511 1.00 87.56 293 ALA A O 1
ATOM 2313 N N . GLU A 1 294 ? -19.354 10.920 37.788 1.00 79.00 294 GLU A N 1
ATOM 2314 C CA . GLU A 1 294 ? -18.924 11.848 36.730 1.00 79.00 294 GLU A CA 1
ATOM 2315 C C . GLU A 1 294 ? -20.026 12.801 36.234 1.00 79.00 294 GLU A C 1
ATOM 2317 O O . GLU A 1 294 ? -19.714 13.725 35.482 1.00 79.00 294 GLU A O 1
ATOM 2322 N N . GLY A 1 295 ? -21.282 12.588 36.644 1.00 61.78 295 GLY A N 1
ATOM 2323 C CA . GLY A 1 295 ? -22.416 13.483 36.375 1.00 61.78 295 GLY A CA 1
ATOM 2324 C C . GLY A 1 295 ? -22.698 14.420 37.538 1.00 61.78 295 GLY A C 1
ATOM 2325 O O . GLY A 1 295 ? -22.976 15.608 37.263 1.00 61.78 295 GLY A O 1
#

Solvent-accessible surface area (backbone atoms only — not comparable to full-atom values): 19211 Å² total; per-residue (Å²): 134,84,75,75,80,81,79,51,91,64,40,26,59,51,22,47,54,31,44,77,70,70,40,28,69,65,13,31,52,49,12,51,54,39,29,72,75,37,78,86,42,64,60,22,44,53,32,30,20,51,19,31,42,68,71,67,41,49,67,61,17,50,52,42,37,55,51,44,39,72,77,39,74,88,50,64,65,43,61,52,50,53,52,52,55,56,72,70,42,88,77,44,66,62,58,48,57,68,74,52,79,60,98,73,88,76,73,85,72,67,73,81,77,76,78,88,78,90,81,91,84,84,90,81,80,86,83,92,84,83,88,81,81,87,74,84,75,83,76,74,88,72,85,91,71,90,77,83,58,83,92,72,71,81,88,50,93,91,68,81,74,82,72,80,77,81,70,74,97,68,91,74,79,92,70,77,81,81,70,80,78,80,75,76,79,75,78,79,74,77,69,80,77,71,78,81,71,72,76,72,79,83,69,75,83,74,80,74,49,72,65,62,50,50,55,53,52,63,74,62,61,74,53,77,71,62,67,70,70,53,75,80,75,79,66,86,84,64,73,74,78,75,67,88,76,46,74,69,56,25,51,48,27,48,75,69,68,38,32,72,64,17,39,56,36,37,55,53,46,34,71,77,36,64,92,50,30,69,63,36,49,55,52,37,54,51,37,52,53,54,51,66,72,76,109

Mean predicted aligned error: 24.1 Å

Nearest PDB structures (foldseek):
  6i57-assembly1_A  TM=8.660E-01  e=1.129E-02  Homo sapiens
  6fdp-assembly1_A  TM=8.774E-01  e=3.624E-02  Homo sapiens
  6fdt-assembly1_A  TM=8.807E-01  e=3.812E-02  Homo sapiens
  5lfl-assembly6_F  TM=7.812E-01  e=2.958E-02  Solidesulfovibrio magneticus RS-1
  2vgx-assembly1_B  TM=6.507E-01  e=7.369E-02  Yersinia enterocolitica

Foldseek 3Di:
DDDDPPLDLCLLVVLVVCVVVLNLVVSLVSLVVNCVVPVLRLSSLLSNLSSCVSVVNNVVSLVSLVVSCVSPVPDCVSVVSNVVSLVPDPPCPVVCVVVPPPPDDPPPPPVVPDDDDDDDDDDDDDDDDDDDDDDPDPDDDDDDDPPPDPVPDPPDPPDDDPPPDPPDPDDDDDPPPPDDDDDPDDDPDPDPPPPCPDDDPPDPPPPCPVVNVVVVVVVVPDDPVNVVPDDDDPDPVPVVPPDDQDPVVLVVCVVVLVLVVSLVSLVVVCVVCVVCVVVSVVVNVVSVVSNVVVD

Sequence (295 aa):
MNAAPVVTPSFAREALALLGRGQAEPALQLAAEGVKTYPSYLGGYIALADAYAALGHTDDATIILNEAERRFPTFSIVALRRQQLRSSTPFNNEVQQQRSTTPFNNEVQQQRSSTQLHNEVPQRSSPLAESPLRVINLAQPVADARVIRSASMRLIPGLEYTTLRFEGSKTRGSRSIQYLPEPPAFREFHKPGRPAFGLPPTQPLRRVSLEELADKIGRVRLTAEELEKRPPAPDPLQEERHSVVTETLARIYMSQKSYDKAIDAFTRLQDVYPDQREKFAALIDECTKLRLAEG

Radius of gyration: 32.79 Å; Cα contacts (8 Å, |Δi|>4): 152; chains: 1; bounding box: 85×73×79 Å